Protein AF-A0A7K8L1I9-F1 (afdb_monomer_lite)

InterPro domains:
  IPR026164 Integrator complex subunit 10 [PF21045] (1-296)
  IPR026164 Integrator complex subunit 10 [PTHR16055] (2-295)

Sequence (297 aa):
RSFGDILHRMKDLCRYISNFDSDAHAKYKNQVVYSTMLVFFKNAFQYVSNIQPSLFQGPNAPNQAPLVLLEDVTNIYGDTDIDRNKHIHKKRKLAEGREKTMSSDDEDPSGKARSRHITVNKADLANSIEVLESFKLARESWELLYSLESLDKEFTRICLSWKTDTWLWLRIFLTDMIIYQGQYKKAISSLHHLAALQGSHSPQQITGQGSLENQRALIQLATCHFALGEYRQTCEKVLDLMCYILLPIQEGGKIQEEQPKVKSKFRKGSDLKLWPCTSRAIMPYCLHLLLACFKVS

Radius of gyration: 22.54 Å; chains: 1; bounding box: 69×56×59 Å

Structure (mmCIF, N/CA/C/O backbone):
data_AF-A0A7K8L1I9-F1
#
_entry.id   AF-A0A7K8L1I9-F1
#
loop_
_atom_site.group_PDB
_atom_site.id
_atom_site.type_symbol
_atom_site.label_atom_id
_atom_site.label_alt_id
_atom_site.label_comp_id
_atom_site.label_asym_id
_atom_site.label_entity_id
_atom_site.label_seq_id
_atom_site.pdbx_PDB_ins_code
_atom_site.Cartn_x
_atom_site.Cartn_y
_atom_site.Cartn_z
_atom_site.occupancy
_atom_site.B_iso_or_equiv
_atom_site.auth_seq_id
_atom_site.auth_comp_id
_atom_site.auth_asym_id
_atom_site.auth_atom_id
_atom_site.pdbx_PDB_model_num
ATOM 1 N N . ARG A 1 1 ? 5.820 15.074 -18.391 1.00 60.53 1 ARG A N 1
ATOM 2 C CA . ARG A 1 1 ? 5.286 13.712 -18.653 1.00 60.53 1 ARG A CA 1
ATOM 3 C C . ARG A 1 1 ? 4.716 13.207 -17.341 1.00 60.53 1 ARG A C 1
ATOM 5 O O . ARG A 1 1 ? 5.397 13.392 -16.338 1.00 60.53 1 ARG A O 1
ATOM 12 N N . SER A 1 2 ? 3.501 12.660 -17.328 1.00 90.62 2 SER A N 1
ATOM 13 C CA . SER A 1 2 ? 2.910 12.122 -16.098 1.00 90.62 2 SER A CA 1
ATOM 14 C C . SER A 1 2 ? 3.642 10.844 -15.669 1.00 90.62 2 SER A C 1
ATOM 16 O O . SER A 1 2 ? 4.173 10.119 -16.515 1.00 90.62 2 SER A O 1
ATOM 18 N N . PHE A 1 3 ? 3.664 10.541 -14.368 1.00 92.44 3 PHE A N 1
ATOM 19 C CA . PHE A 1 3 ? 4.144 9.247 -13.871 1.00 92.44 3 PHE A CA 1
ATOM 20 C C . PHE A 1 3 ? 3.329 8.075 -14.438 1.00 92.44 3 PHE A C 1
ATOM 22 O O . PHE A 1 3 ? 3.899 7.014 -14.693 1.00 92.44 3 PHE A O 1
ATOM 29 N N . GLY A 1 4 ? 2.040 8.289 -14.729 1.00 93.50 4 GLY A N 1
ATOM 30 C CA . GLY A 1 4 ? 1.203 7.316 -15.434 1.00 93.50 4 GLY A CA 1
ATOM 31 C C . GLY A 1 4 ? 1.711 7.011 -16.846 1.00 93.50 4 GLY A C 1
ATOM 32 O O . GLY A 1 4 ? 1.808 5.844 -17.221 1.00 93.50 4 GLY A O 1
ATOM 33 N N . ASP A 1 5 ? 2.138 8.031 -17.598 1.00 95.50 5 ASP A N 1
ATOM 34 C CA . ASP A 1 5 ? 2.701 7.847 -18.945 1.00 95.50 5 ASP A CA 1
ATOM 35 C C . ASP A 1 5 ? 4.021 7.071 -18.904 1.00 95.50 5 ASP A C 1
ATOM 37 O O . ASP A 1 5 ? 4.296 6.247 -19.777 1.00 95.50 5 ASP A O 1
ATOM 41 N N . ILE A 1 6 ? 4.861 7.357 -17.900 1.00 95.69 6 ILE A N 1
ATOM 42 C CA . ILE A 1 6 ? 6.135 6.657 -17.697 1.00 95.69 6 ILE A CA 1
ATOM 43 C C . ILE A 1 6 ? 5.852 5.180 -17.433 1.00 95.69 6 ILE A C 1
ATOM 45 O O . ILE A 1 6 ? 6.399 4.329 -18.131 1.00 95.69 6 ILE A O 1
ATOM 49 N N . LEU A 1 7 ? 4.961 4.880 -16.485 1.00 96.31 7 LEU A N 1
ATOM 50 C CA . LEU A 1 7 ? 4.603 3.507 -16.145 1.00 96.31 7 LEU A CA 1
ATOM 51 C C . LEU A 1 7 ? 3.993 2.761 -17.336 1.00 96.31 7 LEU A C 1
ATOM 53 O O . LEU A 1 7 ? 4.367 1.620 -17.592 1.00 96.31 7 LEU A O 1
ATOM 57 N N . HIS A 1 8 ? 3.102 3.401 -18.097 1.00 95.94 8 HIS A N 1
ATOM 58 C CA . HIS A 1 8 ? 2.505 2.797 -19.287 1.00 95.94 8 HIS A CA 1
ATOM 59 C C . HIS A 1 8 ? 3.569 2.408 -20.322 1.00 95.94 8 HIS A C 1
ATOM 61 O O . HIS A 1 8 ? 3.612 1.261 -20.762 1.00 95.94 8 HIS A O 1
ATOM 67 N N . ARG A 1 9 ? 4.513 3.313 -20.612 1.00 95.56 9 ARG A N 1
ATOM 68 C CA . ARG A 1 9 ? 5.640 3.020 -21.510 1.00 95.56 9 ARG A CA 1
ATOM 69 C C . ARG A 1 9 ? 6.532 1.897 -20.990 1.00 95.56 9 ARG A C 1
ATOM 71 O O . ARG A 1 9 ? 7.022 1.108 -21.789 1.00 95.56 9 ARG A O 1
ATOM 78 N N . MET A 1 10 ? 6.772 1.826 -19.678 1.00 96.44 10 MET A N 1
ATOM 79 C CA . MET A 1 10 ? 7.580 0.746 -19.098 1.00 96.44 10 MET A CA 1
ATOM 80 C C . MET A 1 10 ? 6.862 -0.601 -19.170 1.00 96.44 10 MET A C 1
ATOM 82 O O . MET A 1 10 ? 7.511 -1.604 -19.451 1.00 96.44 10 MET A O 1
ATOM 86 N N . LYS A 1 11 ? 5.533 -0.630 -18.999 1.00 94.94 11 LYS A N 1
ATOM 87 C CA . LYS A 1 11 ? 4.720 -1.835 -19.226 1.00 94.94 11 LYS A CA 1
ATOM 88 C C . LYS A 1 11 ? 4.838 -2.315 -20.670 1.00 94.94 11 LYS A C 1
ATOM 90 O O . LYS A 1 11 ? 5.033 -3.506 -20.892 1.00 94.94 11 LYS A O 1
ATOM 95 N N . ASP A 1 12 ? 4.763 -1.402 -21.636 1.00 94.00 12 ASP A N 1
ATOM 96 C CA . ASP A 1 12 ? 4.924 -1.751 -23.049 1.00 94.00 12 ASP A CA 1
ATOM 97 C C . ASP A 1 12 ? 6.337 -2.246 -23.359 1.00 94.00 12 ASP A C 1
ATOM 99 O O . ASP A 1 12 ? 6.485 -3.298 -23.971 1.00 94.00 12 ASP A O 1
ATOM 103 N N . LEU A 1 13 ? 7.376 -1.554 -22.882 1.00 93.12 13 LEU A N 1
ATOM 104 C CA . LEU A 1 13 ? 8.765 -1.977 -23.076 1.00 93.12 13 LEU A CA 1
ATOM 105 C C . LEU A 1 13 ? 9.041 -3.353 -22.447 1.00 93.12 13 LEU A C 1
ATOM 107 O O . LEU A 1 13 ? 9.709 -4.183 -23.058 1.00 93.12 13 LEU A O 1
ATOM 111 N N . CYS A 1 14 ? 8.489 -3.612 -21.259 1.00 92.69 14 CYS A N 1
ATOM 112 C CA . CYS A 1 14 ? 8.615 -4.889 -20.560 1.00 92.69 14 CYS A CA 1
ATOM 113 C C . CYS A 1 14 ? 8.057 -6.063 -21.384 1.00 92.69 14 CYS A C 1
ATOM 115 O O . CYS A 1 14 ? 8.689 -7.113 -21.452 1.00 92.69 14 CYS A O 1
ATOM 117 N N . ARG A 1 15 ? 6.928 -5.880 -22.089 1.00 90.94 15 ARG A N 1
ATOM 118 C CA . ARG A 1 15 ? 6.314 -6.937 -22.924 1.00 90.94 15 ARG A CA 1
ATOM 119 C C . ARG A 1 15 ? 7.224 -7.445 -24.039 1.00 90.94 15 ARG A C 1
ATOM 121 O O . ARG A 1 15 ? 7.107 -8.600 -24.428 1.00 90.94 15 ARG A O 1
ATOM 128 N N . TYR A 1 16 ? 8.099 -6.589 -24.558 1.00 88.25 16 TYR A N 1
ATOM 129 C CA . TYR A 1 16 ? 8.999 -6.929 -25.660 1.00 88.25 16 TYR A CA 1
ATOM 130 C C . TYR A 1 16 ? 10.426 -7.208 -25.192 1.00 88.25 16 TYR A C 1
ATOM 132 O O . TYR A 1 16 ? 11.292 -7.472 -26.020 1.00 88.25 16 TYR A O 1
ATOM 140 N N . ILE A 1 17 ? 10.689 -7.150 -23.881 1.00 86.94 17 ILE A N 1
ATOM 141 C CA . ILE A 1 17 ? 12.055 -7.137 -23.361 1.00 86.94 17 ILE A CA 1
ATOM 142 C C . ILE A 1 17 ? 12.818 -8.417 -23.702 1.00 86.94 17 ILE A C 1
ATOM 144 O O . ILE A 1 17 ? 13.990 -8.354 -24.049 1.00 86.94 17 ILE A O 1
ATOM 148 N N . SER A 1 18 ? 12.128 -9.558 -23.694 1.00 80.44 18 SER A N 1
ATOM 149 C CA . SER A 1 18 ? 12.684 -10.876 -24.012 1.00 80.44 18 SER A CA 1
ATOM 150 C C . SER A 1 18 ? 13.043 -11.065 -25.490 1.00 80.44 18 SER A C 1
ATOM 152 O O . SER A 1 18 ? 13.701 -12.044 -25.819 1.00 80.44 18 SER A O 1
ATOM 154 N N . ASN A 1 19 ? 12.633 -10.149 -26.374 1.00 85.69 19 ASN A N 1
ATOM 155 C CA . ASN A 1 19 ? 12.867 -10.247 -27.818 1.00 85.69 19 ASN A CA 1
ATOM 156 C C . ASN A 1 19 ? 14.148 -9.528 -28.270 1.00 85.69 19 ASN A C 1
ATOM 158 O O . ASN A 1 19 ? 14.451 -9.525 -29.460 1.00 85.69 19 ASN A O 1
ATOM 162 N N . PHE A 1 20 ? 14.864 -8.868 -27.356 1.00 82.94 20 PHE A N 1
ATOM 163 C CA . PHE A 1 20 ? 16.085 -8.134 -27.675 1.00 82.94 20 PHE A CA 1
ATOM 164 C C . PHE A 1 20 ? 17.336 -9.003 -27.518 1.00 82.94 20 PHE A C 1
ATOM 166 O O . PHE A 1 20 ? 17.414 -9.840 -26.619 1.00 82.94 20 PHE A O 1
ATOM 173 N N . ASP A 1 21 ? 18.351 -8.721 -28.336 1.00 83.31 21 ASP A N 1
ATOM 174 C CA . ASP A 1 21 ? 19.694 -9.284 -28.180 1.00 83.31 21 ASP A CA 1
ATOM 175 C C . ASP A 1 21 ? 20.307 -8.915 -26.816 1.00 83.31 21 ASP A C 1
ATOM 177 O O . ASP A 1 21 ? 19.935 -7.910 -26.207 1.00 83.31 21 ASP A O 1
ATOM 181 N N . SER A 1 22 ? 21.284 -9.697 -26.344 1.00 80.25 22 SER A N 1
ATOM 182 C CA . SER A 1 22 ? 21.827 -9.642 -24.970 1.00 80.25 22 SER A CA 1
ATOM 183 C C . SER A 1 22 ? 22.172 -8.229 -24.454 1.00 80.25 22 SER A C 1
ATOM 185 O O . SER A 1 22 ? 21.789 -7.866 -23.337 1.00 80.25 22 SER A O 1
ATOM 187 N N . ASP A 1 23 ? 22.844 -7.398 -25.258 1.00 79.94 23 ASP A N 1
ATOM 188 C CA . ASP A 1 23 ? 23.258 -6.046 -24.843 1.00 79.94 23 ASP A CA 1
ATOM 189 C C . ASP A 1 23 ? 22.076 -5.069 -24.749 1.00 79.94 23 ASP A C 1
ATOM 191 O O . ASP A 1 23 ? 21.948 -4.296 -23.791 1.00 79.94 23 ASP A O 1
ATOM 195 N N . ALA A 1 24 ? 21.167 -5.126 -25.725 1.00 82.69 24 ALA A N 1
ATOM 196 C CA . ALA A 1 24 ? 19.945 -4.331 -25.724 1.00 82.69 24 ALA A CA 1
ATOM 197 C C . ALA A 1 24 ? 19.008 -4.774 -24.590 1.00 82.69 24 ALA A C 1
ATOM 199 O O . ALA A 1 24 ? 18.460 -3.931 -23.875 1.00 82.69 24 ALA A O 1
ATOM 200 N N . HIS A 1 25 ? 18.902 -6.083 -24.358 1.00 84.88 25 HIS A N 1
ATOM 201 C CA . HIS A 1 25 ? 18.141 -6.676 -23.266 1.00 84.88 25 HIS A CA 1
ATOM 202 C C . HIS A 1 25 ? 18.604 -6.134 -21.906 1.00 84.88 25 HIS A C 1
ATOM 204 O O . HIS A 1 25 ? 17.785 -5.663 -21.115 1.00 84.88 25 HIS A O 1
ATOM 210 N N . ALA A 1 26 ? 19.915 -6.121 -21.634 1.00 85.88 26 ALA A N 1
ATOM 211 C CA . ALA A 1 26 ? 20.453 -5.595 -20.378 1.00 85.88 26 ALA A CA 1
ATOM 212 C C . ALA A 1 26 ? 20.132 -4.103 -20.176 1.00 85.88 26 ALA A C 1
ATOM 214 O O . ALA A 1 26 ? 19.690 -3.698 -19.095 1.00 85.88 26 ALA A O 1
ATOM 215 N N . LYS A 1 27 ? 20.297 -3.287 -21.225 1.00 88.94 27 LYS A N 1
ATOM 216 C CA . LYS A 1 27 ? 20.007 -1.847 -21.184 1.00 88.94 27 LYS A CA 1
ATOM 217 C C . LYS A 1 27 ? 18.524 -1.566 -20.933 1.00 88.94 27 LYS A C 1
ATOM 219 O O . LYS A 1 27 ? 18.197 -0.771 -20.049 1.00 88.94 27 LYS A O 1
ATOM 224 N N . TYR A 1 28 ? 17.631 -2.218 -21.678 1.00 90.31 28 TYR A N 1
ATOM 225 C CA . TYR A 1 28 ? 16.190 -2.023 -21.521 1.00 90.31 28 TYR A CA 1
ATOM 226 C C . TYR A 1 28 ? 15.683 -2.566 -20.188 1.00 90.31 28 TYR A C 1
ATOM 228 O O . TYR A 1 28 ? 14.846 -1.918 -19.564 1.00 90.31 28 TYR A O 1
ATOM 236 N N . LYS A 1 29 ? 16.240 -3.678 -19.690 1.00 92.56 29 LYS A N 1
ATOM 237 C CA . LYS A 1 29 ? 15.941 -4.195 -18.347 1.00 92.56 29 LYS A CA 1
ATOM 238 C C . LYS A 1 29 ? 16.227 -3.142 -17.285 1.00 92.56 29 LYS A C 1
ATOM 240 O O . LYS A 1 29 ? 15.339 -2.799 -16.510 1.00 92.56 29 LYS A O 1
ATOM 245 N N . ASN A 1 30 ? 17.429 -2.573 -17.295 1.00 93.06 30 ASN A N 1
ATOM 246 C CA . ASN A 1 30 ? 17.803 -1.535 -16.336 1.00 93.06 30 ASN A CA 1
ATOM 247 C C . ASN A 1 30 ? 16.904 -0.297 -16.468 1.00 93.06 30 ASN A C 1
ATOM 249 O O . ASN A 1 30 ? 16.473 0.268 -15.465 1.00 93.06 30 ASN A O 1
ATOM 253 N N . GLN A 1 31 ? 16.553 0.093 -17.696 1.00 94.69 31 GLN A N 1
ATOM 254 C CA . GLN A 1 31 ? 15.629 1.200 -17.935 1.00 94.69 31 GLN A CA 1
ATOM 255 C C . GLN A 1 31 ? 14.231 0.940 -17.349 1.00 94.69 31 GLN A C 1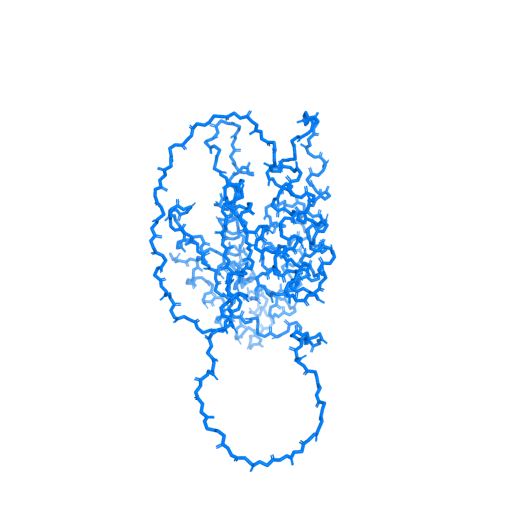
ATOM 257 O O . GLN A 1 31 ? 13.677 1.840 -16.708 1.00 94.69 31 GLN A O 1
ATOM 262 N N . VAL A 1 32 ? 13.677 -0.264 -17.546 1.00 96.44 32 VAL A N 1
ATOM 263 C CA . VAL A 1 32 ? 12.384 -0.674 -16.975 1.00 96.44 32 VAL A CA 1
ATOM 264 C C . VAL A 1 32 ? 12.452 -0.647 -15.453 1.00 96.44 32 VAL A C 1
ATOM 266 O O . VAL A 1 32 ? 11.591 -0.021 -14.835 1.00 96.44 32 VAL A O 1
ATOM 269 N N . VAL A 1 33 ? 13.487 -1.245 -14.854 1.00 97.19 33 VAL A N 1
ATOM 270 C CA . VAL A 1 33 ? 13.669 -1.278 -13.395 1.00 97.19 33 VAL A CA 1
ATOM 271 C C . VAL A 1 33 ? 13.742 0.140 -12.830 1.00 97.19 33 VAL A C 1
ATOM 273 O O . VAL A 1 33 ? 12.870 0.525 -12.057 1.00 97.19 33 VAL A O 1
ATOM 276 N N . TYR A 1 34 ? 14.701 0.967 -13.256 1.00 96.81 34 TYR A N 1
ATOM 277 C CA . TYR A 1 34 ? 14.913 2.284 -12.643 1.00 96.81 34 TYR A CA 1
ATOM 278 C C . TYR A 1 34 ? 13.734 3.240 -12.836 1.00 96.81 34 TYR A C 1
ATOM 280 O O . TYR A 1 34 ? 13.350 3.947 -11.902 1.00 96.81 34 TYR A O 1
ATOM 288 N N . SER A 1 35 ? 13.120 3.245 -14.022 1.00 97.44 35 SER A N 1
ATOM 289 C CA . SER A 1 35 ? 11.966 4.112 -14.284 1.00 97.44 35 SER A CA 1
ATOM 290 C C . SER A 1 35 ? 10.754 3.684 -13.458 1.00 97.44 35 SER A C 1
ATOM 292 O O . SER A 1 35 ? 10.068 4.529 -12.886 1.00 97.44 35 SER A O 1
ATOM 294 N N . THR A 1 36 ? 10.505 2.375 -13.357 1.00 98.12 36 THR A N 1
ATOM 295 C CA . THR A 1 36 ? 9.372 1.835 -12.593 1.00 98.12 36 THR A CA 1
ATOM 296 C C . THR A 1 36 ? 9.585 2.000 -11.092 1.00 98.12 36 THR A C 1
ATOM 298 O O . THR A 1 36 ? 8.655 2.384 -10.391 1.00 98.12 36 THR A O 1
ATOM 301 N N . MET A 1 37 ? 10.809 1.808 -10.593 1.00 97.81 37 MET A N 1
ATOM 302 C CA . MET A 1 37 ? 11.170 2.080 -9.197 1.00 97.81 37 MET A CA 1
ATOM 303 C C . MET A 1 37 ? 10.944 3.537 -8.811 1.00 97.81 37 MET A C 1
ATOM 305 O O . MET A 1 37 ? 10.444 3.820 -7.724 1.00 97.81 37 MET A O 1
ATOM 309 N N . LEU A 1 38 ? 11.297 4.470 -9.696 1.00 97.62 38 LEU A N 1
ATOM 310 C CA . LEU A 1 38 ? 11.094 5.891 -9.453 1.00 97.62 38 LEU A CA 1
ATOM 311 C C . LEU A 1 38 ? 9.601 6.223 -9.341 1.00 97.62 38 LEU A C 1
ATOM 313 O O . LEU A 1 38 ? 9.200 6.928 -8.414 1.00 97.62 38 LEU A O 1
ATOM 317 N N . VAL A 1 39 ? 8.773 5.674 -10.239 1.00 98.38 39 VAL A N 1
ATOM 318 C CA . VAL A 1 39 ? 7.309 5.793 -10.143 1.00 98.38 39 VAL A CA 1
ATOM 319 C C . VAL A 1 39 ? 6.813 5.164 -8.838 1.00 98.38 39 VAL A C 1
ATOM 321 O O . VAL A 1 39 ? 6.052 5.806 -8.115 1.00 98.38 39 VAL A O 1
ATOM 324 N N . PHE A 1 40 ? 7.269 3.953 -8.513 1.00 98.56 40 PHE A N 1
ATOM 325 C CA . PHE A 1 40 ? 6.890 3.222 -7.309 1.00 98.56 40 PHE A CA 1
ATOM 326 C C . PHE A 1 40 ? 7.154 4.037 -6.042 1.00 98.56 40 PHE A C 1
ATOM 328 O O . PHE A 1 40 ? 6.210 4.384 -5.333 1.00 98.56 40 PHE A O 1
ATOM 335 N N . PHE A 1 41 ? 8.413 4.393 -5.777 1.00 98.38 41 PHE A N 1
ATOM 336 C CA . PHE A 1 41 ? 8.784 5.066 -4.536 1.00 98.38 41 PHE A CA 1
ATOM 337 C C . PHE A 1 41 ? 8.155 6.452 -4.423 1.00 98.38 41 PHE A C 1
ATOM 339 O O . PHE A 1 41 ? 7.669 6.800 -3.349 1.00 98.38 41 PHE A O 1
ATOM 346 N N . LYS A 1 42 ? 8.089 7.226 -5.516 1.00 97.94 42 LYS A N 1
ATOM 347 C CA . LYS A 1 42 ? 7.459 8.555 -5.493 1.00 97.94 42 LYS A CA 1
ATOM 348 C C . LYS A 1 42 ? 5.986 8.479 -5.098 1.00 97.94 42 LYS A C 1
ATOM 350 O O . LYS A 1 42 ? 5.535 9.287 -4.287 1.00 97.94 42 LYS A O 1
ATOM 355 N N . ASN A 1 43 ? 5.247 7.539 -5.682 1.00 98.38 43 ASN A N 1
ATOM 356 C CA . ASN A 1 43 ? 3.811 7.412 -5.458 1.00 98.38 43 ASN A CA 1
ATOM 357 C C . ASN A 1 43 ? 3.491 6.713 -4.128 1.00 98.38 43 ASN A C 1
ATOM 359 O O . ASN A 1 43 ? 2.562 7.128 -3.441 1.00 98.38 43 ASN A O 1
ATOM 363 N N . ALA A 1 44 ? 4.287 5.722 -3.714 1.00 98.38 44 ALA A N 1
ATOM 364 C CA . ALA A 1 44 ? 4.163 5.101 -2.395 1.00 98.38 44 ALA A CA 1
ATOM 365 C C . ALA A 1 44 ? 4.421 6.129 -1.284 1.00 98.38 44 ALA A C 1
ATOM 367 O O . ALA A 1 44 ? 3.619 6.255 -0.361 1.00 98.38 44 ALA A O 1
ATOM 368 N N . PHE A 1 45 ? 5.487 6.925 -1.416 1.00 97.62 45 PHE A N 1
ATOM 369 C CA . PHE A 1 45 ? 5.782 8.020 -0.495 1.00 97.62 45 PHE A CA 1
ATOM 370 C C . PHE A 1 45 ? 4.637 9.035 -0.448 1.00 97.62 45 PHE A C 1
ATOM 372 O O . PHE A 1 45 ? 4.178 9.385 0.633 1.00 97.62 45 PHE A O 1
ATOM 379 N N . GLN A 1 46 ? 4.136 9.468 -1.610 1.00 96.69 46 GLN A N 1
ATOM 380 C CA . GLN A 1 46 ? 3.040 10.436 -1.693 1.00 96.69 46 GLN A CA 1
ATOM 381 C C . GLN A 1 46 ? 1.734 9.906 -1.091 1.00 96.69 46 GLN A C 1
ATOM 383 O O . GLN A 1 46 ? 1.013 10.657 -0.441 1.00 96.69 46 GLN A O 1
ATOM 388 N N . TYR A 1 47 ? 1.422 8.622 -1.265 1.00 97.81 47 TYR A N 1
ATOM 389 C CA . TYR A 1 47 ? 0.283 8.006 -0.590 1.00 97.81 47 TYR A CA 1
ATOM 390 C C . TYR A 1 47 ? 0.453 8.078 0.935 1.00 97.81 47 TYR A C 1
ATOM 392 O O . TYR A 1 47 ? -0.398 8.641 1.625 1.00 97.81 47 TYR A O 1
ATOM 400 N N . VAL A 1 48 ? 1.585 7.588 1.456 1.00 96.19 48 VAL A N 1
ATOM 401 C CA . VAL A 1 48 ? 1.824 7.515 2.906 1.00 96.19 48 VAL A CA 1
ATOM 402 C C . VAL A 1 48 ? 1.931 8.897 3.542 1.00 96.19 48 VAL A C 1
ATOM 404 O O . VAL A 1 48 ? 1.415 9.092 4.636 1.00 96.19 48 VAL A O 1
ATOM 407 N N . SER A 1 49 ? 2.502 9.887 2.852 1.00 94.44 49 SER A N 1
ATOM 408 C CA . SER A 1 49 ? 2.585 11.261 3.362 1.00 94.44 49 SER A CA 1
ATOM 409 C C . SER A 1 49 ? 1.231 11.930 3.555 1.00 94.44 49 SER A C 1
ATOM 411 O O . SER A 1 49 ? 1.129 12.858 4.349 1.00 94.44 49 SER A O 1
ATOM 413 N N . ASN A 1 50 ? 0.199 11.474 2.841 1.00 93.62 50 ASN A N 1
ATOM 414 C CA . ASN A 1 50 ? -1.163 11.977 3.002 1.00 93.62 50 ASN A CA 1
ATOM 415 C C . ASN A 1 50 ? -1.967 11.170 4.025 1.00 93.62 50 ASN A C 1
ATOM 417 O O . ASN A 1 50 ? -2.753 11.749 4.767 1.00 93.62 50 ASN A O 1
ATOM 421 N N . ILE A 1 51 ? -1.778 9.847 4.089 1.00 92.62 51 ILE A N 1
ATOM 422 C CA . ILE A 1 51 ? -2.515 9.008 5.046 1.00 92.62 51 ILE A CA 1
ATOM 423 C C . ILE A 1 51 ? -1.869 8.964 6.436 1.00 92.62 51 ILE A C 1
ATOM 425 O O . ILE A 1 51 ? -2.534 8.611 7.403 1.00 92.62 51 ILE A O 1
ATOM 429 N N . GLN A 1 52 ? -0.590 9.312 6.565 1.00 90.00 52 GLN A N 1
ATOM 430 C CA . GLN A 1 52 ? 0.103 9.404 7.847 1.00 90.00 52 GLN A CA 1
ATOM 431 C C . GLN A 1 52 ? 1.101 10.577 7.846 1.00 90.00 52 GLN A C 1
ATOM 433 O O . GLN A 1 52 ? 2.317 10.367 7.805 1.00 90.00 52 GLN A O 1
ATOM 438 N N . PRO A 1 53 ? 0.600 11.829 7.890 1.00 88.62 53 PRO A N 1
ATOM 439 C CA . PRO A 1 53 ? 1.440 13.022 7.769 1.00 88.62 53 PRO A CA 1
ATOM 440 C C . PRO A 1 53 ? 2.464 13.181 8.901 1.00 88.62 53 PRO A C 1
ATOM 442 O O . PRO A 1 53 ? 3.549 13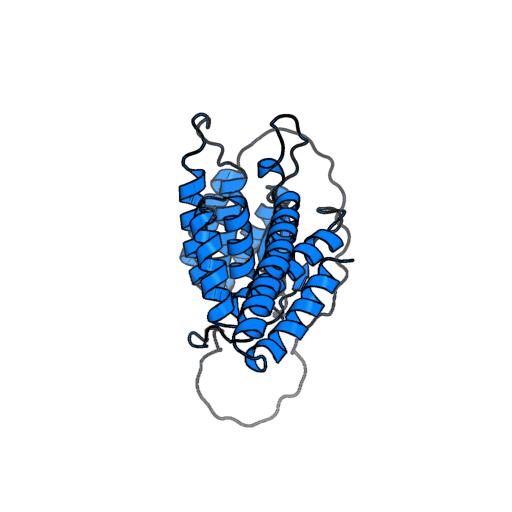.716 8.666 1.00 88.62 53 PRO A O 1
ATOM 445 N N . SER A 1 54 ? 2.164 12.665 10.101 1.00 85.75 54 SER A N 1
ATOM 446 C CA . SER A 1 54 ? 3.028 12.745 11.292 1.00 85.75 54 SER A CA 1
ATOM 447 C C . SER A 1 54 ? 4.430 12.158 11.088 1.00 85.75 54 SER A C 1
ATOM 449 O O . SER A 1 54 ? 5.366 12.571 11.761 1.00 85.75 54 SER A O 1
ATOM 451 N N . LEU A 1 55 ? 4.612 11.243 10.128 1.00 86.81 55 LEU A N 1
ATOM 452 C CA . LEU A 1 55 ? 5.926 10.673 9.802 1.00 86.81 55 LEU A CA 1
ATOM 453 C C . LEU A 1 55 ? 6.861 11.636 9.064 1.00 86.81 55 LEU A C 1
ATOM 455 O O . LEU A 1 55 ? 8.065 11.396 9.009 1.00 86.81 55 LEU A O 1
ATOM 459 N N . PHE A 1 56 ? 6.313 12.683 8.451 1.00 88.31 56 PHE A N 1
ATOM 460 C CA . PHE A 1 56 ? 7.049 13.585 7.560 1.00 88.31 56 PHE A CA 1
ATOM 461 C C . PHE A 1 56 ? 7.010 15.037 8.030 1.00 88.31 56 PHE A C 1
ATOM 463 O O . PHE A 1 56 ? 7.720 15.883 7.489 1.00 88.31 56 PHE A O 1
ATOM 470 N N . GLN A 1 57 ? 6.158 15.333 9.007 1.00 82.94 57 GLN A N 1
ATOM 471 C CA . GLN A 1 57 ? 5.957 16.666 9.540 1.00 82.94 57 GLN A CA 1
ATOM 472 C C . GLN A 1 57 ? 6.700 16.837 10.865 1.00 82.94 57 GLN A C 1
ATOM 474 O O . GLN A 1 57 ? 6.807 15.915 11.669 1.00 82.94 57 GLN A O 1
ATOM 479 N N . GLY A 1 58 ? 7.230 18.040 11.087 1.00 70.88 58 GLY A N 1
ATOM 480 C CA . GLY A 1 58 ? 7.848 18.399 12.360 1.00 70.88 58 GLY A CA 1
ATOM 481 C C . GLY A 1 58 ? 6.809 18.605 13.474 1.00 70.88 58 GLY A C 1
ATOM 482 O O . GLY A 1 58 ? 5.622 18.765 13.188 1.00 70.88 58 GLY A O 1
ATOM 483 N N . PRO A 1 59 ? 7.250 18.696 14.740 1.00 64.44 59 PRO A N 1
ATOM 484 C CA . PRO A 1 59 ? 6.378 18.767 15.921 1.00 64.44 59 PRO A CA 1
ATOM 485 C C . PRO A 1 59 ? 5.402 19.961 15.956 1.00 64.44 59 PRO A C 1
ATOM 487 O O . PRO A 1 59 ? 4.466 19.950 16.745 1.00 64.44 59 PRO A O 1
ATOM 490 N N . ASN A 1 60 ? 5.590 20.970 15.098 1.00 61.84 60 ASN A N 1
ATOM 491 C CA . ASN A 1 60 ? 4.759 22.180 15.037 1.00 61.84 60 ASN A CA 1
ATOM 492 C C . ASN A 1 60 ? 3.678 22.147 13.938 1.00 61.84 60 ASN A C 1
ATOM 494 O O . ASN A 1 60 ? 3.017 23.159 13.703 1.00 61.84 60 ASN A O 1
ATOM 498 N N . ALA A 1 61 ? 3.522 21.037 13.214 1.00 66.38 61 ALA A N 1
ATOM 499 C CA . ALA A 1 61 ? 2.516 20.930 12.163 1.00 66.38 61 ALA A CA 1
ATOM 500 C C . ALA A 1 61 ? 1.107 20.682 12.739 1.00 66.38 61 ALA A C 1
ATOM 502 O O . ALA A 1 61 ? 0.972 20.051 13.790 1.00 66.38 61 ALA A O 1
ATOM 503 N N . PRO A 1 62 ? 0.039 21.158 12.067 1.00 64.50 62 PRO A N 1
ATOM 504 C CA . PRO A 1 62 ? -1.328 20.869 12.482 1.00 64.50 62 PRO A CA 1
ATOM 505 C C . PRO A 1 62 ? -1.559 19.355 12.496 1.00 64.50 62 PRO A C 1
ATOM 507 O O . PRO A 1 62 ? -1.350 18.679 11.490 1.00 64.50 62 PRO A O 1
ATOM 510 N N . ASN A 1 63 ? -1.994 18.837 13.644 1.00 62.94 63 ASN A N 1
ATOM 511 C CA . ASN A 1 63 ? -2.151 17.406 13.880 1.00 62.94 63 ASN A CA 1
ATOM 512 C C . ASN A 1 63 ? -3.348 16.856 13.080 1.00 62.94 63 ASN A C 1
ATOM 514 O O . ASN A 1 63 ? -4.483 16.850 13.556 1.00 62.94 63 ASN A O 1
ATOM 518 N N . GLN A 1 64 ? -3.112 16.451 11.831 1.00 74.31 64 GLN A N 1
ATOM 519 C CA . GLN A 1 64 ? -4.098 15.731 11.029 1.00 74.31 64 GLN A CA 1
ATOM 520 C C . GLN A 1 64 ? -4.131 14.267 11.466 1.00 74.31 64 GLN A C 1
ATOM 522 O O . GLN A 1 64 ? -3.095 13.605 11.528 1.00 74.31 64 GLN A O 1
ATOM 527 N N . ALA A 1 65 ? -5.329 13.758 11.760 1.00 81.25 65 ALA A N 1
ATOM 528 C CA . ALA A 1 65 ? -5.491 12.364 12.149 1.00 81.25 65 ALA A CA 1
ATOM 529 C C . ALA A 1 65 ? -5.081 11.436 10.989 1.00 81.25 65 ALA A C 1
ATOM 531 O O . ALA A 1 65 ? -5.504 11.670 9.852 1.00 81.25 65 ALA A O 1
ATOM 532 N N . PRO A 1 66 ? -4.294 10.375 11.245 1.00 88.00 66 PRO A N 1
ATOM 533 C CA . PRO A 1 66 ? -3.898 9.448 10.195 1.00 88.00 66 PRO A CA 1
ATOM 534 C C . PRO A 1 66 ? -5.119 8.703 9.642 1.00 88.00 66 PRO A C 1
ATOM 536 O O . PRO A 1 66 ? -6.063 8.410 10.370 1.00 88.00 66 PRO A O 1
ATOM 539 N N . LEU A 1 67 ? -5.101 8.370 8.355 1.00 91.75 67 LEU A N 1
ATOM 540 C CA . LEU A 1 67 ? -6.151 7.625 7.664 1.00 91.75 67 LEU A CA 1
ATOM 541 C C . LEU A 1 67 ? -5.788 6.145 7.579 1.00 91.75 67 LEU A C 1
ATOM 543 O O . LEU A 1 67 ? -4.756 5.803 7.010 1.00 91.75 67 LEU A O 1
ATOM 547 N N . VAL A 1 68 ? -6.644 5.258 8.074 1.00 92.94 68 VAL A N 1
ATOM 548 C CA . VAL A 1 68 ? -6.445 3.807 8.094 1.00 92.94 68 VAL A CA 1
ATOM 549 C C . VAL A 1 68 ? -7.268 3.099 7.019 1.00 92.94 68 VAL A C 1
ATOM 551 O O . VAL A 1 68 ? -8.445 3.402 6.833 1.00 92.94 68 VAL A O 1
ATOM 554 N N . LEU A 1 69 ? -6.648 2.155 6.302 1.00 94.81 69 LEU A N 1
ATOM 555 C CA . LEU A 1 69 ? -7.310 1.343 5.279 1.00 94.81 69 LEU A CA 1
ATOM 556 C C . LEU A 1 69 ? -7.998 0.136 5.928 1.00 94.81 69 LEU A C 1
ATOM 558 O O . LEU A 1 69 ? -7.314 -0.707 6.512 1.00 94.81 69 LEU A O 1
ATOM 562 N N . LEU A 1 70 ? -9.327 0.058 5.811 1.00 92.06 70 LEU A N 1
ATOM 563 C CA . LEU A 1 70 ? -10.179 -0.947 6.457 1.00 92.06 70 LEU A CA 1
ATOM 564 C C . LEU A 1 70 ? -11.192 -1.564 5.484 1.00 92.06 70 LEU A C 1
ATOM 566 O O . LEU A 1 70 ? -11.571 -0.948 4.488 1.00 92.06 70 LEU A O 1
ATOM 570 N N . GLU A 1 71 ? -11.675 -2.761 5.817 1.00 87.62 71 GLU A N 1
ATOM 571 C CA . GLU A 1 71 ? -12.802 -3.416 5.137 1.00 87.62 71 GLU A CA 1
ATOM 572 C C . GLU A 1 71 ? -14.127 -2.697 5.419 1.00 87.62 71 GLU A C 1
ATOM 574 O O . GLU A 1 71 ? -14.395 -2.284 6.552 1.00 87.62 71 GLU A O 1
ATOM 579 N N . ASP A 1 72 ? -14.998 -2.583 4.414 1.00 83.50 72 ASP A N 1
ATOM 580 C CA . ASP A 1 72 ? -16.348 -2.053 4.603 1.00 83.50 72 ASP A CA 1
ATOM 581 C C . ASP A 1 72 ? -17.302 -3.104 5.190 1.00 83.50 72 ASP A C 1
ATOM 583 O O . ASP A 1 72 ? -17.944 -3.879 4.480 1.00 83.50 72 ASP A O 1
ATOM 587 N N . VAL A 1 73 ? -17.448 -3.088 6.513 1.00 75.06 73 VAL A N 1
ATOM 588 C CA . VAL A 1 73 ? -18.340 -4.000 7.252 1.00 75.06 73 VAL A CA 1
ATOM 589 C C . VAL A 1 73 ? -19.809 -3.557 7.272 1.00 75.06 73 VAL A C 1
ATOM 591 O O . VAL A 1 73 ? -20.661 -4.249 7.827 1.00 75.06 73 VAL A O 1
ATOM 594 N N . THR A 1 74 ? -20.154 -2.424 6.647 1.00 67.62 74 THR A N 1
ATOM 595 C CA . THR A 1 74 ? -21.532 -1.890 6.689 1.00 67.62 74 THR A CA 1
ATOM 596 C C . THR A 1 74 ? -22.556 -2.761 5.954 1.00 67.62 74 THR A C 1
ATOM 598 O O . THR A 1 74 ? -23.737 -2.742 6.301 1.00 67.62 74 THR A O 1
ATOM 601 N N . ASN A 1 75 ? -22.118 -3.585 4.998 1.00 60.06 75 ASN A N 1
ATOM 602 C CA . ASN A 1 75 ? -23.001 -4.459 4.221 1.00 60.06 75 ASN A CA 1
ATOM 603 C C . ASN A 1 75 ? -23.391 -5.767 4.937 1.00 60.06 75 ASN A C 1
ATOM 605 O O . ASN A 1 75 ? -24.292 -6.455 4.465 1.00 60.06 75 ASN A O 1
ATOM 609 N N . ILE A 1 76 ? -22.790 -6.100 6.087 1.00 59.56 76 ILE A N 1
ATOM 610 C CA . ILE A 1 76 ? -23.069 -7.350 6.833 1.00 59.56 76 ILE A CA 1
ATOM 611 C C . ILE A 1 76 ? -24.522 -7.395 7.359 1.00 59.56 76 ILE A C 1
ATOM 613 O O . ILE A 1 76 ? -25.104 -8.464 7.574 1.00 59.56 76 ILE A O 1
ATOM 617 N N . TYR A 1 77 ? -25.149 -6.229 7.525 1.00 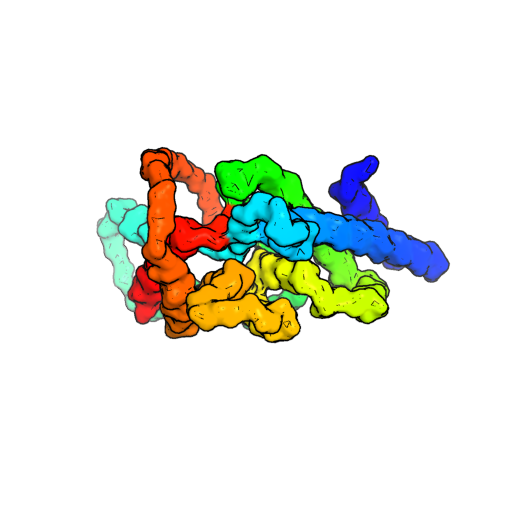52.62 77 TYR A N 1
ATOM 618 C CA . TYR A 1 77 ? -26.537 -6.093 7.980 1.00 52.62 77 TYR A CA 1
ATOM 619 C C . TYR A 1 77 ? -27.557 -5.986 6.840 1.00 52.62 77 TYR A C 1
ATOM 621 O O . TYR A 1 77 ? -28.749 -6.077 7.102 1.00 52.62 77 TYR A O 1
ATOM 629 N N . GLY A 1 78 ? -27.122 -5.816 5.587 1.00 47.72 78 GLY A N 1
ATOM 630 C CA . GLY A 1 78 ? -28.019 -5.585 4.447 1.00 47.72 78 GLY A CA 1
ATOM 631 C C . GLY A 1 78 ? -28.777 -6.819 3.944 1.00 47.72 78 GLY A C 1
ATOM 632 O O . GLY A 1 78 ? -29.603 -6.678 3.050 1.00 47.72 78 GLY A O 1
ATOM 633 N N . ASP A 1 79 ? -28.503 -8.004 4.494 1.00 40.41 79 ASP A N 1
ATOM 634 C CA . ASP A 1 79 ? -29.000 -9.290 3.980 1.00 40.41 79 ASP A CA 1
ATOM 635 C C . ASP A 1 79 ? -30.241 -9.833 4.719 1.00 40.41 79 ASP A C 1
ATOM 637 O O . ASP A 1 79 ? -30.590 -11.000 4.582 1.00 40.41 79 ASP A O 1
ATOM 641 N N . THR A 1 80 ? -30.920 -9.019 5.537 1.00 39.38 80 THR A N 1
ATOM 642 C CA . THR A 1 80 ? -32.166 -9.445 6.214 1.00 39.38 80 THR A CA 1
ATOM 643 C C . THR A 1 80 ? -33.444 -9.141 5.434 1.00 39.38 80 THR A C 1
ATOM 645 O O . THR A 1 80 ? -34.502 -9.619 5.823 1.00 39.38 80 THR A O 1
ATOM 648 N N . ASP A 1 81 ? -33.371 -8.417 4.317 1.00 36.28 81 ASP A N 1
ATOM 649 C CA . ASP A 1 81 ? -34.538 -8.082 3.500 1.00 36.28 81 ASP A CA 1
ATOM 650 C C . ASP A 1 81 ? -34.205 -8.235 2.016 1.00 36.28 81 ASP A C 1
ATOM 652 O O . ASP A 1 81 ? -33.656 -7.312 1.431 1.00 36.28 81 ASP A O 1
ATOM 656 N N . ILE A 1 82 ? -34.508 -9.399 1.429 1.00 41.53 82 ILE A N 1
ATOM 657 C CA . ILE A 1 82 ? -34.992 -9.645 0.050 1.00 41.53 82 ILE A CA 1
ATOM 658 C C . ILE A 1 82 ? -34.985 -11.173 -0.143 1.00 41.53 82 ILE A C 1
ATOM 660 O O . ILE A 1 82 ? -33.967 -11.741 -0.510 1.00 41.53 82 ILE A O 1
ATOM 664 N N . ASP A 1 83 ? -36.101 -11.847 0.160 1.00 32.72 83 ASP A N 1
ATOM 665 C CA . ASP A 1 83 ? -36.854 -12.631 -0.844 1.00 32.72 83 ASP A CA 1
ATOM 666 C C . ASP A 1 83 ? -38.160 -13.209 -0.255 1.00 32.72 83 ASP A C 1
ATOM 668 O O . ASP A 1 83 ? -38.422 -14.410 -0.250 1.00 32.72 83 ASP A O 1
ATOM 672 N N . ARG A 1 84 ? -39.045 -12.344 0.264 1.00 36.38 84 ARG A N 1
ATOM 673 C CA . ARG A 1 84 ? -40.421 -12.751 0.596 1.00 36.38 84 ARG A CA 1
ATOM 674 C C . ARG A 1 84 ? -41.351 -12.473 -0.580 1.00 36.38 84 ARG A C 1
ATOM 676 O O . ARG A 1 84 ? -42.280 -11.692 -0.441 1.00 36.38 84 ARG A O 1
ATOM 683 N N . ASN A 1 85 ? -41.072 -13.067 -1.741 1.00 35.59 85 ASN A N 1
ATOM 684 C CA . ASN A 1 85 ? -42.055 -13.236 -2.815 1.00 35.59 85 ASN A CA 1
ATOM 685 C C . ASN A 1 85 ? -41.543 -14.194 -3.904 1.00 35.59 85 ASN A C 1
ATOM 687 O O . ASN A 1 85 ? -40.896 -13.754 -4.851 1.00 35.59 85 ASN A O 1
ATOM 691 N N . LYS A 1 86 ? -41.926 -15.479 -3.816 1.00 34.50 86 LYS A N 1
ATOM 692 C CA . LYS A 1 86 ? -42.524 -16.255 -4.928 1.00 34.50 86 LYS A CA 1
ATOM 693 C C . LYS A 1 86 ? -42.913 -17.681 -4.500 1.00 34.50 86 LYS A C 1
ATOM 695 O O . LYS A 1 86 ? -42.074 -18.512 -4.193 1.00 34.50 86 LYS A O 1
ATOM 700 N N . HIS A 1 87 ? -44.226 -17.904 -4.524 1.00 33.97 87 HIS A N 1
ATOM 701 C CA . HIS A 1 87 ? -44.973 -19.147 -4.750 1.00 33.97 87 HIS A CA 1
ATOM 702 C C . HIS A 1 87 ? -44.517 -20.479 -4.122 1.00 33.97 87 HIS A C 1
ATOM 704 O O . HIS A 1 87 ? -43.622 -21.178 -4.587 1.00 33.97 87 HIS A O 1
ATOM 710 N N . ILE A 1 88 ? -45.341 -20.916 -3.168 1.00 35.69 88 ILE A N 1
ATOM 711 C CA . ILE A 1 88 ? -45.580 -22.313 -2.798 1.00 35.69 88 ILE A CA 1
ATOM 712 C C . ILE A 1 88 ? -46.090 -23.083 -4.032 1.00 35.69 88 ILE A C 1
ATOM 714 O O . ILE A 1 88 ? -47.117 -22.704 -4.586 1.00 35.69 88 ILE A O 1
ATOM 718 N N . HIS A 1 89 ? -45.390 -24.152 -4.445 1.00 36.41 89 HIS A N 1
ATOM 719 C CA . HIS A 1 89 ? -45.937 -25.513 -4.626 1.00 36.41 89 HIS A CA 1
ATOM 720 C C . HIS A 1 89 ? -44.861 -26.546 -5.068 1.00 36.41 89 HIS A C 1
ATOM 722 O O . HIS A 1 89 ? -44.407 -26.562 -6.204 1.00 36.41 89 HIS A O 1
ATOM 728 N N . LYS A 1 90 ? -44.569 -27.488 -4.152 1.00 33.81 90 LYS A N 1
ATOM 729 C CA . LYS A 1 90 ? -44.342 -28.943 -4.353 1.00 33.81 90 LYS A CA 1
ATOM 730 C C . LYS A 1 90 ? -43.162 -29.433 -5.238 1.00 33.81 90 LYS A C 1
ATOM 732 O O . LYS A 1 90 ? -43.359 -29.759 -6.400 1.00 33.81 90 LYS A O 1
ATOM 737 N N . LYS A 1 91 ? -42.032 -29.805 -4.613 1.00 34.03 91 LYS A N 1
ATOM 738 C CA . LYS A 1 91 ? -41.636 -31.220 -4.363 1.00 34.03 91 LYS A CA 1
ATOM 739 C C . LYS A 1 91 ? -40.327 -31.325 -3.556 1.00 34.03 91 LYS A C 1
ATOM 741 O O . LYS A 1 91 ? -39.355 -30.626 -3.788 1.00 34.03 91 LYS A O 1
ATOM 746 N N . ARG A 1 92 ? -40.366 -32.254 -2.603 1.00 35.12 92 ARG A N 1
ATOM 747 C CA . ARG A 1 92 ? -39.374 -32.662 -1.597 1.00 35.12 92 ARG A CA 1
ATOM 748 C C . ARG A 1 92 ? -38.200 -33.447 -2.203 1.00 35.12 92 ARG A C 1
ATOM 750 O O . ARG A 1 92 ? -38.468 -34.433 -2.886 1.00 35.12 92 ARG A O 1
ATOM 757 N N . LYS A 1 93 ? -36.958 -33.126 -1.808 1.00 36.00 93 LYS A N 1
ATOM 758 C CA . LYS A 1 93 ? -35.970 -34.091 -1.268 1.00 36.00 93 LYS A CA 1
ATOM 759 C C . LYS A 1 93 ? -34.723 -33.393 -0.672 1.00 36.00 93 LYS A C 1
ATOM 761 O O . LYS A 1 93 ? -34.031 -32.668 -1.368 1.00 36.00 93 LYS A O 1
ATOM 766 N N . LEU A 1 94 ? -34.542 -33.645 0.631 1.00 32.16 94 LEU A N 1
ATOM 767 C CA . LEU A 1 94 ? -33.335 -33.687 1.493 1.00 32.16 94 LEU A CA 1
ATOM 768 C C . LEU A 1 94 ? -32.008 -33.972 0.742 1.00 32.16 94 LEU A C 1
ATOM 770 O O . LEU A 1 94 ? -32.066 -34.677 -0.259 1.00 32.16 94 LEU A O 1
ATOM 774 N N . ALA A 1 95 ? -30.800 -33.576 1.162 1.00 28.78 95 ALA A N 1
ATOM 775 C CA . ALA A 1 95 ? -30.234 -33.120 2.440 1.00 28.78 95 ALA A CA 1
ATOM 776 C C . ALA A 1 95 ? -28.904 -32.355 2.188 1.00 28.78 95 ALA A C 1
ATOM 778 O O . ALA A 1 95 ? -28.372 -32.465 1.090 1.00 28.78 95 ALA A O 1
ATOM 779 N N . GLU A 1 96 ? -28.388 -31.687 3.237 1.00 28.81 96 GLU A N 1
ATOM 780 C CA . GLU A 1 96 ? -26.987 -31.243 3.470 1.00 28.81 96 GLU A CA 1
ATOM 781 C C . GLU A 1 96 ? -26.371 -30.284 2.429 1.00 28.81 96 GLU A C 1
ATOM 783 O O . GLU A 1 96 ? -26.362 -30.531 1.236 1.00 28.81 96 GLU A O 1
ATOM 788 N N . GLY A 1 97 ? -25.813 -29.125 2.762 1.00 30.95 97 GLY A N 1
ATOM 789 C CA . GLY A 1 97 ? -25.030 -28.745 3.929 1.00 30.95 97 GLY A CA 1
ATOM 790 C C . GLY A 1 97 ? -23.821 -27.954 3.403 1.00 30.95 97 GLY A C 1
ATOM 791 O O . GLY A 1 97 ? -23.262 -28.309 2.367 1.00 30.95 97 GLY A O 1
ATOM 792 N N . ARG A 1 98 ? -23.424 -26.902 4.132 1.00 34.31 98 ARG A N 1
ATOM 793 C CA . ARG A 1 98 ? -22.246 -26.033 3.917 1.00 34.31 98 ARG A CA 1
ATOM 794 C C . ARG A 1 98 ? -22.466 -24.807 3.019 1.00 34.31 98 ARG A C 1
ATOM 796 O O . ARG A 1 98 ? -22.189 -24.801 1.820 1.00 34.31 98 ARG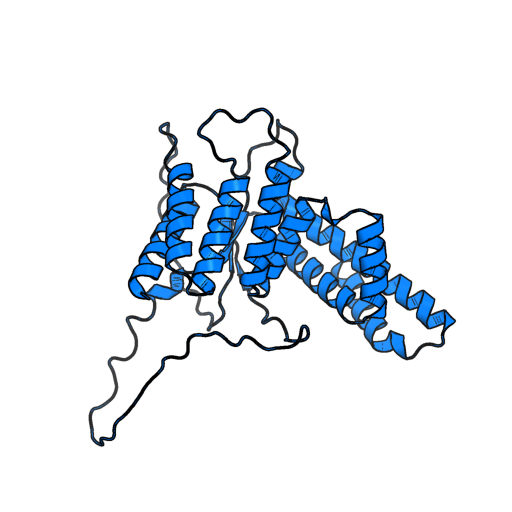 A O 1
ATOM 803 N N . GLU A 1 99 ? -22.885 -23.717 3.664 1.00 33.25 99 GLU A N 1
ATOM 804 C CA . GLU A 1 99 ? -22.573 -22.366 3.199 1.00 33.25 99 GLU A CA 1
ATOM 805 C C . GLU A 1 99 ? -21.061 -22.253 2.983 1.00 33.25 99 GLU A C 1
ATOM 807 O O . GLU A 1 99 ? -20.248 -22.628 3.831 1.00 33.25 99 GLU A O 1
ATOM 812 N N . LYS A 1 100 ? -20.682 -21.800 1.789 1.00 33.47 100 LYS A N 1
ATOM 813 C CA . LYS A 1 100 ? -19.288 -21.622 1.399 1.00 33.47 100 LYS A CA 1
ATOM 814 C C . LYS A 1 100 ? -18.732 -20.410 2.136 1.00 33.47 100 LYS A C 1
ATOM 816 O O . LYS A 1 100 ? -18.936 -19.275 1.711 1.00 33.47 100 LYS A O 1
ATOM 821 N N . THR A 1 101 ? -17.995 -20.668 3.208 1.00 38.22 101 THR A N 1
ATOM 822 C CA . THR A 1 101 ? -16.964 -19.754 3.691 1.00 38.22 101 THR A CA 1
ATOM 823 C C . THR A 1 101 ? -16.024 -19.450 2.522 1.00 38.22 101 THR A C 1
ATOM 825 O O . THR A 1 101 ? -15.534 -20.357 1.847 1.00 38.22 101 THR A O 1
ATOM 828 N N . MET A 1 102 ? -15.824 -18.166 2.213 1.00 45.28 102 MET A N 1
ATOM 829 C CA . MET A 1 102 ? -14.842 -17.744 1.213 1.00 45.28 102 MET A CA 1
ATOM 830 C C . MET A 1 102 ? -13.442 -17.947 1.792 1.00 45.28 102 MET A C 1
ATOM 832 O O . MET A 1 102 ? -12.839 -17.031 2.332 1.00 45.28 102 MET A O 1
ATOM 836 N N . SER A 1 103 ? -12.941 -19.170 1.692 1.00 46.38 103 SER A N 1
ATOM 837 C CA . SER A 1 103 ? -11.536 -19.490 1.890 1.00 46.38 103 SER A CA 1
ATOM 838 C C . SER A 1 103 ? -11.128 -20.418 0.755 1.00 46.38 103 SER A C 1
ATOM 840 O O . SER A 1 103 ? -11.573 -21.561 0.680 1.00 46.38 103 SER A O 1
ATOM 842 N N . SER A 1 104 ? -10.358 -19.868 -0.180 1.00 41.31 104 SER A N 1
ATOM 843 C CA . SER A 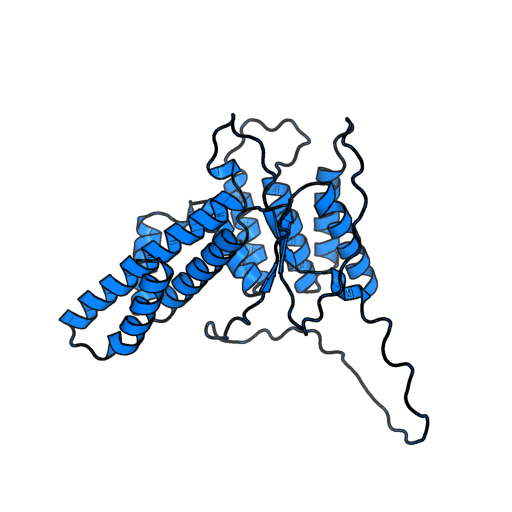1 104 ? -9.661 -20.612 -1.225 1.00 41.31 104 SER A CA 1
ATOM 844 C C . SER A 1 104 ? -8.183 -20.272 -1.061 1.00 41.31 104 SER A C 1
ATOM 846 O O . SER A 1 104 ? -7.686 -19.327 -1.667 1.00 41.31 104 SER A O 1
ATOM 848 N N . ASP A 1 105 ? -7.545 -20.976 -0.126 1.00 60.56 105 ASP A N 1
ATOM 849 C CA . ASP A 1 105 ? -6.093 -21.043 0.058 1.00 60.56 105 ASP A CA 1
ATOM 850 C C . ASP A 1 105 ? -5.576 -22.079 -0.956 1.00 60.56 105 ASP A C 1
ATOM 852 O O . ASP A 1 105 ? -5.738 -23.274 -0.735 1.00 60.56 105 ASP A O 1
ATOM 856 N N . ASP A 1 106 ? -5.109 -21.596 -2.107 1.00 55.56 106 ASP A N 1
ATOM 857 C CA . ASP A 1 106 ? -4.094 -22.176 -3.008 1.00 55.56 106 ASP A CA 1
ATOM 858 C C . ASP A 1 106 ? -4.272 -21.521 -4.378 1.00 55.56 106 ASP A C 1
ATOM 860 O O . ASP A 1 106 ? -5.005 -22.009 -5.228 1.00 55.56 106 ASP A O 1
ATOM 864 N N . GLU A 1 107 ? -3.632 -20.374 -4.586 1.00 41.69 107 GLU A N 1
ATOM 865 C CA . GLU A 1 107 ? -3.391 -19.860 -5.931 1.00 41.69 107 GLU A CA 1
ATOM 866 C C . GLU A 1 107 ? -2.023 -19.180 -5.948 1.00 41.69 107 GLU A C 1
ATOM 868 O O . GLU A 1 107 ? -1.642 -18.458 -5.019 1.00 41.69 107 GLU A O 1
ATOM 873 N N . ASP A 1 108 ? -1.296 -19.450 -7.027 1.00 34.66 108 ASP A N 1
ATOM 874 C CA . ASP A 1 108 ? -0.021 -18.866 -7.409 1.00 34.66 108 ASP A CA 1
ATOM 875 C C . ASP A 1 108 ? 0.096 -17.362 -7.082 1.00 34.66 108 ASP A C 1
ATOM 877 O O . ASP A 1 108 ? -0.892 -16.619 -7.139 1.00 34.66 108 ASP A O 1
ATOM 881 N N . PRO A 1 109 ? 1.323 -16.823 -6.915 1.00 38.56 109 PRO A N 1
ATOM 882 C CA . PRO A 1 109 ? 1.556 -15.373 -6.863 1.00 38.56 109 PRO A CA 1
ATOM 883 C C . PRO A 1 109 ? 1.087 -14.617 -8.131 1.00 38.56 109 PRO A C 1
ATOM 885 O O . PRO A 1 109 ? 1.200 -13.394 -8.190 1.00 38.56 109 PRO A O 1
ATOM 888 N N . SER A 1 110 ? 0.548 -15.324 -9.133 1.00 37.94 110 SER A N 1
ATOM 889 C CA . SER A 1 110 ? -0.008 -14.800 -10.384 1.00 37.94 110 SER A CA 1
ATOM 890 C C . SER A 1 110 ? -1.529 -14.556 -10.362 1.00 37.94 110 SER A C 1
ATOM 892 O O . SER A 1 110 ? -2.075 -14.013 -11.331 1.00 37.94 110 SER A O 1
ATOM 894 N N . GLY A 1 111 ? -2.226 -14.909 -9.273 1.00 37.78 111 GLY A N 1
ATOM 895 C CA . GLY A 1 111 ? -3.663 -14.685 -9.130 1.00 37.78 111 GLY A CA 1
ATOM 896 C C . GLY A 1 111 ? -3.996 -13.199 -9.264 1.00 37.78 111 GLY A C 1
ATOM 897 O O . GLY A 1 111 ? -3.670 -12.408 -8.382 1.00 37.78 111 GLY A O 1
ATOM 898 N N . LYS A 1 112 ? -4.629 -12.813 -10.384 1.00 44.88 112 LYS A N 1
ATOM 899 C CA . LYS A 1 112 ? -5.086 -11.446 -10.689 1.00 44.88 112 LYS A CA 1
ATOM 900 C C . LYS A 1 112 ? -5.787 -10.864 -9.465 1.00 44.88 112 LYS A C 1
ATOM 902 O O . LYS A 1 112 ? -6.967 -11.145 -9.249 1.00 44.88 112 LYS A O 1
ATOM 907 N N . ALA A 1 113 ? -5.063 -10.064 -8.681 1.00 50.34 113 ALA A N 1
ATOM 908 C CA . ALA A 1 113 ? -5.594 -9.408 -7.501 1.00 50.34 113 ALA A CA 1
ATOM 909 C C . ALA A 1 113 ? -6.852 -8.662 -7.941 1.00 50.34 113 ALA A C 1
ATOM 911 O O . ALA A 1 113 ? -6.798 -7.752 -8.774 1.00 50.34 113 ALA A O 1
ATOM 912 N N . ARG A 1 114 ? -8.010 -9.135 -7.472 1.00 56.84 114 ARG A N 1
ATOM 913 C CA . ARG A 1 114 ? -9.307 -8.550 -7.799 1.00 56.84 114 ARG A CA 1
ATOM 914 C C . ARG A 1 114 ? -9.182 -7.062 -7.500 1.00 56.84 114 ARG A C 1
ATOM 916 O O . ARG A 1 114 ? -8.851 -6.716 -6.375 1.00 56.84 114 ARG A O 1
ATOM 923 N N . SER A 1 115 ? -9.368 -6.197 -8.499 1.00 66.00 115 SER A N 1
ATOM 924 C CA . SER A 1 115 ? -9.221 -4.748 -8.324 1.00 66.00 115 SER A CA 1
ATOM 925 C C . SER A 1 115 ? -10.286 -4.261 -7.344 1.00 66.00 115 SER A C 1
ATOM 927 O O . SER A 1 115 ? -11.401 -3.931 -7.747 1.00 66.00 115 SER A O 1
ATOM 929 N N . ARG A 1 116 ? -9.964 -4.268 -6.050 1.00 84.62 116 ARG A N 1
ATOM 930 C CA . ARG A 1 116 ? -10.846 -3.778 -4.996 1.00 84.62 116 ARG A CA 1
ATOM 931 C C . ARG A 1 116 ? -10.905 -2.264 -5.085 1.00 84.62 116 ARG A C 1
ATOM 933 O O . ARG A 1 116 ? -9.938 -1.621 -5.504 1.00 84.62 116 ARG A O 1
ATOM 940 N N . HIS A 1 117 ? -12.057 -1.697 -4.768 1.00 86.06 117 HIS A N 1
ATOM 941 C CA . HIS A 1 117 ? -12.219 -0.256 -4.788 1.00 86.06 117 HIS A CA 1
ATOM 942 C C . HIS A 1 117 ? -11.884 0.301 -3.405 1.00 86.06 117 HIS A C 1
ATOM 944 O O . HIS A 1 117 ? -12.341 -0.239 -2.401 1.00 86.06 117 HIS A O 1
ATOM 950 N N . ILE A 1 118 ? -11.065 1.353 -3.355 1.00 91.88 118 ILE A N 1
ATOM 951 C CA . ILE A 1 118 ? -10.819 2.116 -2.130 1.00 91.88 118 ILE A CA 1
ATOM 952 C C . ILE A 1 118 ? -11.664 3.380 -2.218 1.00 91.88 118 ILE A C 1
ATOM 954 O O . ILE A 1 118 ? -11.515 4.161 -3.159 1.00 91.88 118 ILE A O 1
ATOM 958 N N . THR A 1 119 ? -12.528 3.587 -1.231 1.00 90.81 119 THR A N 1
ATOM 959 C CA . THR A 1 119 ? -13.318 4.813 -1.096 1.00 90.81 119 THR A CA 1
ATOM 960 C C . THR A 1 119 ? -12.766 5.692 0.019 1.00 90.81 119 THR A C 1
ATOM 962 O O . THR A 1 119 ? -12.235 5.205 1.018 1.00 90.81 119 THR A O 1
ATOM 965 N N . VAL A 1 120 ? -12.883 7.006 -0.160 1.00 89.38 120 VAL A N 1
ATOM 966 C CA . VAL A 1 120 ? -12.472 8.006 0.831 1.00 89.38 120 VAL A CA 1
ATOM 967 C C . VAL A 1 120 ? -13.538 9.084 0.888 1.00 89.38 120 VAL A C 1
ATOM 969 O O . VAL A 1 120 ? -14.049 9.520 -0.147 1.00 89.38 120 VAL A O 1
ATOM 972 N N . ASN A 1 121 ? -13.880 9.523 2.091 1.00 86.69 121 ASN A N 1
ATOM 973 C CA . ASN A 1 121 ? -14.747 10.674 2.270 1.00 86.69 121 ASN A CA 1
ATOM 974 C C . ASN A 1 121 ? -13.971 11.960 1.943 1.00 86.69 121 ASN A C 1
ATOM 976 O O . ASN A 1 121 ? -12.906 12.215 2.501 1.00 86.69 121 ASN A O 1
ATOM 980 N N . LYS A 1 122 ? -14.517 12.794 1.052 1.00 84.12 122 LYS A N 1
ATOM 981 C CA . LYS A 1 122 ? -13.880 14.052 0.629 1.00 84.12 122 LYS A CA 1
ATOM 982 C C . LYS A 1 122 ? -13.690 15.050 1.773 1.00 84.12 122 LYS A C 1
ATOM 984 O O . LYS A 1 122 ? -12.778 15.864 1.694 1.00 84.12 122 LYS A O 1
ATOM 989 N N . ALA A 1 123 ? -14.534 14.991 2.806 1.00 85.62 123 ALA A N 1
ATOM 990 C CA . ALA A 1 123 ? -14.382 15.830 3.993 1.00 85.62 123 ALA A CA 1
ATOM 991 C C . ALA A 1 123 ? -13.143 15.445 4.819 1.00 85.62 123 ALA A C 1
ATOM 993 O O . ALA A 1 123 ? -12.524 16.313 5.424 1.00 85.62 123 ALA A O 1
ATOM 994 N N . ASP A 1 124 ? -12.771 14.162 4.795 1.00 84.31 124 ASP A N 1
ATOM 995 C CA . ASP A 1 124 ? -11.627 13.632 5.539 1.00 84.31 124 ASP A CA 1
ATOM 996 C C . ASP A 1 124 ? -10.316 13.769 4.743 1.00 84.31 124 ASP A C 1
ATOM 998 O O . ASP A 1 124 ? -9.237 13.808 5.330 1.00 84.31 124 ASP A O 1
ATOM 1002 N N . LEU A 1 125 ? -10.392 13.865 3.405 1.00 86.94 125 LEU A N 1
ATOM 1003 C CA . LEU A 1 125 ? -9.229 14.028 2.529 1.00 86.94 125 LEU A CA 1
ATOM 1004 C C . LEU A 1 125 ? -9.559 14.823 1.252 1.00 86.94 125 LEU A C 1
ATOM 1006 O O . LEU A 1 125 ? -10.106 14.290 0.277 1.00 86.94 125 LEU A O 1
ATOM 1010 N N . ALA A 1 126 ? -9.168 16.100 1.232 1.00 87.81 126 ALA A N 1
ATOM 1011 C CA . ALA A 1 126 ? -9.464 17.022 0.132 1.00 87.81 126 ALA A CA 1
ATOM 1012 C C . ALA A 1 126 ? -8.843 16.583 -1.210 1.00 87.81 126 ALA A C 1
ATOM 1014 O O . ALA A 1 126 ? -9.508 16.612 -2.244 1.00 87.81 126 ALA A O 1
ATOM 1015 N N . ASN A 1 127 ? -7.598 16.102 -1.194 1.00 91.06 127 ASN A N 1
ATOM 1016 C CA . ASN A 1 127 ? -6.867 15.594 -2.362 1.00 91.06 127 ASN A CA 1
ATOM 1017 C C . ASN A 1 127 ? -7.047 14.076 -2.572 1.00 91.06 127 ASN A C 1
ATOM 1019 O O . ASN A 1 127 ? -6.170 13.402 -3.113 1.00 91.06 127 ASN A O 1
ATOM 1023 N N . SER A 1 128 ? -8.193 13.521 -2.163 1.00 92.12 128 SER A N 1
ATOM 1024 C CA . SER A 1 128 ? -8.483 12.078 -2.231 1.00 92.12 128 SER A CA 1
ATOM 1025 C C . SER A 1 128 ? -8.233 11.445 -3.603 1.00 92.12 128 SER A C 1
ATOM 1027 O O . SER A 1 128 ? -7.710 10.337 -3.666 1.00 92.12 128 SER A O 1
ATOM 1029 N N . ILE A 1 129 ? -8.544 12.141 -4.701 1.00 92.94 129 ILE A N 1
ATOM 1030 C CA . ILE A 1 129 ? -8.312 11.637 -6.066 1.00 92.94 129 ILE A CA 1
ATOM 1031 C C . ILE A 1 129 ? -6.818 11.380 -6.310 1.00 92.94 129 ILE A C 1
ATOM 1033 O O . ILE A 1 129 ? -6.450 10.296 -6.757 1.00 92.94 129 ILE A O 1
ATOM 1037 N N . GLU A 1 130 ? -5.960 12.338 -5.959 1.00 94.19 130 GLU A N 1
ATOM 1038 C CA . GLU A 1 130 ? -4.507 12.243 -6.153 1.00 94.19 130 GLU A CA 1
ATOM 1039 C C . GLU A 1 130 ? -3.883 11.159 -5.268 1.00 94.19 130 GLU A C 1
ATOM 1041 O O . GLU A 1 130 ? -2.963 10.454 -5.685 1.00 94.19 130 GLU A O 1
ATOM 1046 N N . VAL A 1 131 ? -4.388 11.001 -4.042 1.00 95.00 131 VAL A N 1
ATOM 1047 C CA . VAL A 1 131 ? -3.908 9.981 -3.099 1.00 95.00 131 VAL A CA 1
ATOM 1048 C C . VAL A 1 131 ? -4.281 8.578 -3.575 1.00 95.00 131 VAL A C 1
ATOM 1050 O O . VAL A 1 131 ? -3.441 7.676 -3.547 1.00 95.00 131 VAL A O 1
ATOM 1053 N N . LEU A 1 132 ? -5.504 8.392 -4.078 1.00 94.88 132 LEU A N 1
ATOM 1054 C CA . LEU A 1 132 ? -5.936 7.124 -4.668 1.00 94.88 132 LEU A CA 1
ATOM 1055 C C . LEU A 1 132 ? -5.190 6.807 -5.970 1.00 94.88 132 LEU A C 1
ATOM 1057 O O . LEU A 1 132 ? -4.832 5.651 -6.209 1.00 94.88 132 LEU A O 1
ATOM 1061 N N . GLU A 1 133 ? -4.916 7.816 -6.799 1.00 95.31 133 GLU A N 1
ATOM 1062 C CA . GLU A 1 133 ? -4.081 7.656 -7.990 1.00 95.31 133 GLU A CA 1
ATOM 1063 C C . GLU A 1 133 ? -2.645 7.266 -7.617 1.00 95.31 133 GLU A C 1
ATOM 1065 O O . GLU A 1 133 ? -2.093 6.333 -8.200 1.00 95.31 133 GLU A O 1
ATOM 1070 N N . SER A 1 134 ? -2.078 7.899 -6.586 1.00 97.56 134 SER A N 1
ATOM 1071 C CA . SER A 1 134 ? -0.756 7.559 -6.050 1.00 97.56 134 SER A CA 1
ATOM 1072 C C . SER A 1 134 ? -0.711 6.100 -5.582 1.00 97.56 134 SER A C 1
ATOM 1074 O O . SER A 1 134 ? 0.169 5.341 -5.990 1.00 97.56 134 SER A O 1
ATOM 1076 N N . PHE A 1 135 ? -1.703 5.647 -4.807 1.00 97.38 135 PHE A N 1
ATOM 1077 C CA . PHE A 1 135 ? -1.790 4.240 -4.402 1.00 97.38 135 PHE A CA 1
ATOM 1078 C C . PHE A 1 135 ? -1.836 3.297 -5.613 1.00 97.38 135 PHE A C 1
ATOM 1080 O O . PHE A 1 135 ? -1.087 2.318 -5.682 1.00 97.38 135 PHE A O 1
ATOM 1087 N N . LYS A 1 136 ? -2.682 3.614 -6.602 1.00 96.12 136 LYS A N 1
ATOM 1088 C CA . LYS A 1 136 ? -2.835 2.820 -7.826 1.00 96.12 136 LYS A CA 1
ATOM 1089 C C . LYS A 1 136 ? -1.524 2.724 -8.609 1.00 96.12 136 LYS A C 1
ATOM 1091 O O . LYS A 1 136 ? -1.131 1.619 -8.980 1.00 96.12 136 LYS A O 1
ATOM 1096 N N . LEU A 1 137 ? -0.851 3.849 -8.851 1.00 97.69 137 LEU A N 1
ATOM 1097 C CA . LEU A 1 137 ? 0.411 3.890 -9.594 1.00 97.69 137 LEU A CA 1
ATOM 1098 C C . LEU A 1 137 ? 1.518 3.129 -8.865 1.00 97.69 137 LEU A C 1
ATOM 1100 O O . LEU A 1 137 ? 2.263 2.386 -9.505 1.00 97.69 137 LEU A O 1
ATOM 1104 N N . ALA A 1 138 ? 1.607 3.262 -7.540 1.00 98.31 138 ALA A N 1
ATOM 1105 C CA . ALA A 1 138 ? 2.571 2.517 -6.739 1.00 98.31 138 ALA A CA 1
ATOM 1106 C C . ALA A 1 138 ? 2.317 1.002 -6.815 1.00 98.31 138 ALA A C 1
ATOM 1108 O O . ALA A 1 138 ? 3.234 0.248 -7.137 1.00 98.31 138 ALA A O 1
ATOM 1109 N N . ARG A 1 139 ? 1.068 0.557 -6.625 1.00 96.75 139 ARG A N 1
ATOM 1110 C CA . ARG A 1 139 ? 0.685 -0.860 -6.747 1.00 96.75 139 ARG A CA 1
ATOM 1111 C C . ARG A 1 139 ? 1.023 -1.425 -8.127 1.00 96.75 139 ARG A C 1
ATOM 1113 O O . ARG A 1 139 ? 1.646 -2.473 -8.231 1.00 96.75 139 ARG A O 1
ATOM 1120 N N . GLU A 1 140 ? 0.638 -0.728 -9.192 1.00 96.62 140 GLU A N 1
ATOM 1121 C CA . GLU A 1 140 ? 0.901 -1.186 -10.560 1.00 96.62 140 GLU A CA 1
ATOM 1122 C C . GLU A 1 140 ? 2.397 -1.205 -10.906 1.00 96.62 140 GLU A C 1
ATOM 1124 O O . GLU A 1 140 ? 2.832 -2.031 -11.708 1.00 96.62 140 GLU A O 1
ATOM 1129 N N . SER A 1 141 ? 3.182 -0.301 -10.316 1.00 98.19 141 SER A N 1
ATOM 1130 C CA . SER A 1 141 ? 4.641 -0.291 -10.460 1.00 98.19 141 SER A CA 1
ATOM 1131 C C . SER A 1 141 ? 5.276 -1.469 -9.726 1.00 98.19 141 SER A C 1
ATOM 1133 O O . SER A 1 141 ? 6.158 -2.120 -10.276 1.00 98.19 141 SER A O 1
ATOM 1135 N N . TRP A 1 142 ? 4.795 -1.781 -8.518 1.00 97.19 142 TRP A N 1
ATOM 1136 C CA . TRP A 1 142 ? 5.205 -2.970 -7.773 1.00 97.19 142 TRP A CA 1
ATOM 1137 C C . TRP A 1 142 ? 4.911 -4.247 -8.566 1.00 97.19 142 TRP A C 1
ATOM 1139 O O . TRP A 1 142 ? 5.811 -5.048 -8.791 1.00 97.19 142 TRP A O 1
ATOM 1149 N N . GLU A 1 143 ? 3.689 -4.405 -9.079 1.00 95.62 143 GLU A N 1
ATOM 1150 C CA . GLU A 1 143 ? 3.313 -5.559 -9.910 1.00 95.62 143 GLU A CA 1
ATOM 1151 C C . GLU A 1 143 ? 4.218 -5.713 -11.138 1.00 95.62 143 GLU A C 1
ATOM 1153 O O . GLU A 1 143 ? 4.615 -6.827 -11.470 1.00 95.62 143 GLU A O 1
ATOM 1158 N N . LEU A 1 144 ? 4.596 -4.608 -11.790 1.00 96.62 144 LEU A N 1
ATOM 1159 C CA . LEU A 1 144 ? 5.526 -4.651 -12.917 1.00 96.62 144 LEU A CA 1
ATOM 1160 C C . LEU A 1 144 ? 6.939 -5.077 -12.487 1.00 96.62 144 LEU A C 1
ATOM 1162 O O . LEU A 1 144 ? 7.548 -5.899 -13.170 1.00 96.62 144 LEU A O 1
ATOM 1166 N N . LEU A 1 145 ? 7.456 -4.560 -11.369 1.00 97.25 145 LEU A N 1
ATOM 1167 C CA . LEU A 1 145 ? 8.793 -4.907 -10.864 1.00 97.25 145 LEU A CA 1
ATOM 1168 C C . LEU A 1 145 ? 8.920 -6.395 -10.514 1.00 97.25 145 LEU A C 1
ATOM 1170 O O . LEU A 1 145 ? 9.974 -6.971 -10.755 1.00 97.25 145 LEU A O 1
ATOM 1174 N N . TYR A 1 146 ? 7.847 -7.022 -10.029 1.00 95.06 146 TYR A N 1
ATOM 1175 C CA . TYR A 1 146 ? 7.809 -8.456 -9.711 1.00 95.06 146 TYR A CA 1
ATOM 1176 C C . TYR A 1 146 ? 7.254 -9.335 -10.844 1.00 95.06 146 TYR A C 1
ATOM 1178 O O . TYR A 1 146 ? 7.099 -10.540 -10.669 1.00 95.06 146 TYR A O 1
ATOM 1186 N N . SER A 1 147 ? 6.948 -8.762 -12.014 1.00 94.31 147 SER A N 1
ATOM 1187 C CA . SER A 1 147 ? 6.340 -9.516 -13.125 1.00 94.31 147 SER A CA 1
ATOM 1188 C C . SER A 1 147 ? 7.305 -10.467 -13.837 1.00 94.31 147 SER A C 1
ATOM 1190 O O . SER A 1 147 ? 6.868 -11.451 -14.429 1.00 94.31 147 SER A O 1
ATOM 1192 N N . LEU A 1 148 ? 8.608 -10.176 -13.792 1.00 92.81 148 LEU A N 1
ATOM 1193 C CA . LEU A 1 148 ? 9.669 -10.986 -14.385 1.00 92.81 148 LEU A CA 1
ATOM 1194 C C . LEU A 1 148 ? 10.776 -11.195 -13.354 1.00 92.81 148 LEU A C 1
ATOM 1196 O O . LEU A 1 148 ? 11.212 -10.242 -12.710 1.00 92.81 148 LEU A O 1
ATOM 1200 N N . GLU A 1 149 ? 11.309 -12.413 -13.276 1.00 93.31 149 GLU A N 1
ATOM 1201 C CA . GLU A 1 149 ? 12.373 -12.777 -12.328 1.00 93.31 149 GLU A CA 1
ATOM 1202 C C . GLU A 1 149 ? 13.619 -11.878 -12.461 1.00 93.31 149 GLU A C 1
ATOM 1204 O O . GLU A 1 149 ? 14.281 -11.546 -11.479 1.00 93.31 149 GLU A O 1
ATOM 1209 N N . SER A 1 150 ? 13.944 -11.444 -13.682 1.00 91.56 150 SER A N 1
ATOM 1210 C CA . SER A 1 150 ? 15.090 -10.568 -13.944 1.00 91.56 150 SER A CA 1
ATOM 1211 C C . SER A 1 150 ? 14.900 -9.139 -13.423 1.00 91.56 150 SER A C 1
ATOM 1213 O O . SER A 1 150 ? 15.892 -8.495 -13.071 1.00 91.56 150 SER A O 1
ATOM 1215 N N . LEU A 1 151 ? 13.654 -8.651 -13.373 1.00 95.44 151 LEU A N 1
ATOM 1216 C CA . LEU A 1 151 ? 13.300 -7.350 -12.804 1.00 95.44 151 LEU A CA 1
ATOM 1217 C C . LEU A 1 151 ? 13.269 -7.430 -11.278 1.00 95.44 151 LEU A C 1
ATOM 1219 O O . LEU A 1 151 ? 13.882 -6.584 -10.629 1.00 95.44 151 LEU A O 1
ATOM 1223 N N . ASP A 1 152 ? 12.650 -8.481 -10.731 1.00 96.06 152 ASP A N 1
ATOM 1224 C CA . ASP A 1 152 ? 12.592 -8.743 -9.290 1.00 96.06 152 ASP A CA 1
ATOM 1225 C C . ASP A 1 152 ? 14.003 -8.807 -8.698 1.00 96.06 152 ASP A C 1
ATOM 1227 O O . ASP A 1 152 ? 14.343 -8.025 -7.813 1.00 96.06 152 ASP A O 1
ATOM 1231 N N . LYS A 1 153 ? 14.885 -9.649 -9.254 1.00 96.06 153 LYS A N 1
ATOM 1232 C CA . LYS A 1 153 ? 16.265 -9.790 -8.758 1.00 96.06 153 LYS A CA 1
ATOM 1233 C C . LYS A 1 153 ? 17.015 -8.459 -8.690 1.00 96.06 153 LYS A C 1
ATOM 1235 O O . LYS A 1 153 ? 17.746 -8.216 -7.730 1.00 96.06 153 LYS A O 1
ATOM 1240 N N . GLU A 1 154 ? 16.861 -7.605 -9.701 1.00 95.94 154 GLU A N 1
ATOM 1241 C CA . GLU A 1 154 ? 17.519 -6.296 -9.728 1.00 95.94 154 GLU A CA 1
ATOM 1242 C C . GLU A 1 154 ? 16.882 -5.328 -8.723 1.00 95.94 154 GLU A C 1
ATOM 1244 O O . GLU A 1 154 ? 17.592 -4.673 -7.962 1.00 95.94 154 GLU A O 1
ATOM 1249 N N . PHE A 1 155 ? 15.549 -5.277 -8.669 1.00 97.56 155 PHE A N 1
ATOM 1250 C CA . PHE A 1 155 ? 14.818 -4.446 -7.718 1.00 97.56 155 PHE A CA 1
ATOM 1251 C C . PHE A 1 155 ? 15.143 -4.823 -6.270 1.00 97.56 155 PHE A C 1
ATOM 1253 O O . PHE A 1 155 ? 15.534 -3.965 -5.477 1.00 97.56 155 PHE A O 1
ATOM 1260 N N . THR A 1 156 ? 15.063 -6.113 -5.947 1.00 97.31 156 THR A N 1
ATOM 1261 C CA . THR A 1 156 ? 15.391 -6.676 -4.638 1.00 97.31 156 THR A CA 1
ATOM 1262 C C . THR A 1 156 ? 16.837 -6.361 -4.251 1.00 97.31 156 THR A C 1
ATOM 1264 O O . THR A 1 156 ? 17.078 -5.911 -3.129 1.00 97.31 156 THR A O 1
ATOM 1267 N N . ARG A 1 157 ? 17.804 -6.478 -5.177 1.00 97.69 157 ARG A N 1
ATOM 1268 C CA . ARG A 1 157 ? 19.200 -6.072 -4.927 1.00 97.69 157 ARG A CA 1
ATOM 1269 C C . ARG A 1 157 ? 19.301 -4.603 -4.506 1.00 97.69 157 ARG A C 1
ATOM 1271 O O . ARG A 1 157 ? 20.007 -4.294 -3.545 1.00 97.69 157 ARG A O 1
ATOM 1278 N N . ILE A 1 158 ? 18.611 -3.699 -5.200 1.00 97.06 158 ILE A N 1
ATOM 1279 C CA . ILE A 1 158 ? 18.660 -2.265 -4.882 1.00 97.06 158 ILE A CA 1
ATOM 1280 C C . ILE A 1 158 ? 17.974 -1.986 -3.538 1.00 97.06 158 ILE A C 1
ATOM 1282 O O . ILE A 1 158 ? 18.540 -1.289 -2.698 1.00 97.06 158 ILE A O 1
ATOM 1286 N N . CYS A 1 159 ? 16.803 -2.578 -3.294 1.00 97.38 159 CYS A N 1
ATOM 1287 C CA . CYS A 1 159 ? 16.076 -2.459 -2.029 1.00 97.38 159 CYS A CA 1
ATOM 1288 C C . CYS A 1 159 ? 16.905 -2.919 -0.821 1.00 97.38 159 CYS A C 1
ATOM 1290 O O . CYS A 1 159 ? 16.865 -2.265 0.225 1.00 97.38 159 CYS A O 1
ATOM 1292 N N . LEU A 1 160 ? 17.677 -4.002 -0.974 1.00 96.94 160 LEU A N 1
ATOM 1293 C CA . LEU A 1 160 ? 18.627 -4.481 0.034 1.00 96.94 160 LEU A CA 1
ATOM 1294 C C . LEU A 1 160 ? 19.786 -3.497 0.225 1.00 96.94 160 LEU A C 1
ATOM 1296 O O . LEU A 1 160 ? 20.113 -3.142 1.356 1.00 96.94 160 LEU A O 1
ATOM 1300 N N . SER A 1 161 ? 20.376 -3.003 -0.868 1.00 97.62 161 SER A N 1
ATOM 1301 C CA . SER A 1 161 ? 21.467 -2.021 -0.807 1.00 97.62 161 SER A CA 1
ATOM 1302 C C . SER A 1 161 ? 21.054 -0.723 -0.108 1.00 97.62 161 SER A C 1
ATOM 1304 O O . SER A 1 161 ? 21.887 -0.089 0.537 1.00 97.62 161 SER A O 1
ATOM 1306 N N . TRP A 1 162 ? 19.793 -0.315 -0.246 1.00 97.25 162 TRP A N 1
ATOM 1307 C CA . TRP A 1 162 ? 19.241 0.888 0.382 1.00 97.25 162 TRP A CA 1
ATOM 1308 C C . TRP A 1 162 ? 18.648 0.637 1.773 1.00 97.25 162 TRP A C 1
ATOM 1310 O O . TRP A 1 162 ? 18.218 1.592 2.419 1.00 97.25 162 TRP A O 1
ATOM 1320 N N . LYS A 1 163 ? 18.627 -0.619 2.245 1.00 95.94 163 LYS A N 1
ATOM 1321 C CA . LYS A 1 163 ? 18.026 -1.024 3.530 1.00 95.94 163 LYS A CA 1
ATOM 1322 C C . LYS A 1 163 ? 16.586 -0.536 3.683 1.00 95.94 163 LYS A C 1
ATOM 1324 O O . LYS A 1 163 ? 16.176 -0.009 4.720 1.00 95.94 163 LYS A O 1
ATOM 1329 N N . THR A 1 164 ? 15.818 -0.673 2.606 1.00 95.19 164 THR A N 1
ATOM 1330 C CA . THR A 1 164 ? 14.423 -0.204 2.541 1.00 95.19 164 THR A CA 1
ATOM 1331 C C . THR A 1 164 ? 13.503 -0.900 3.549 1.00 95.19 164 THR A C 1
ATOM 1333 O O . THR A 1 164 ? 12.448 -0.374 3.892 1.00 95.19 164 THR A O 1
ATOM 1336 N N . ASP A 1 165 ? 13.918 -2.048 4.085 1.00 89.94 165 ASP A N 1
ATOM 1337 C CA . ASP A 1 165 ? 13.249 -2.790 5.153 1.00 89.94 165 ASP A CA 1
ATOM 1338 C C . ASP A 1 165 ? 13.128 -1.995 6.463 1.00 89.94 165 ASP A C 1
ATOM 1340 O O . ASP A 1 165 ? 12.187 -2.232 7.226 1.00 89.94 165 ASP A O 1
ATOM 1344 N N . THR A 1 166 ? 14.029 -1.029 6.674 1.00 90.19 166 THR A N 1
ATOM 1345 C CA . THR A 1 166 ? 14.047 -0.108 7.824 1.00 90.19 166 THR A CA 1
ATOM 1346 C C . THR A 1 166 ? 13.129 1.105 7.647 1.00 90.19 166 THR A C 1
ATOM 1348 O O . THR A 1 166 ? 12.891 1.857 8.592 1.00 90.19 166 THR A O 1
ATOM 1351 N N . TRP A 1 167 ? 12.593 1.328 6.443 1.00 93.31 167 TRP A N 1
ATOM 1352 C CA . TRP A 1 167 ? 11.773 2.499 6.151 1.00 93.31 167 TRP A CA 1
ATOM 1353 C C . TRP A 1 167 ? 10.332 2.270 6.606 1.00 93.31 167 TRP A C 1
ATOM 1355 O O . TRP A 1 167 ? 9.537 1.625 5.918 1.00 93.31 167 TRP A O 1
ATOM 1365 N N . LEU A 1 168 ? 9.970 2.851 7.752 1.00 91.94 168 LEU A N 1
ATOM 1366 C CA . LEU A 1 168 ? 8.632 2.716 8.337 1.00 91.94 168 LEU A CA 1
ATOM 1367 C C . LEU A 1 168 ? 7.510 3.103 7.359 1.00 91.94 168 LEU A C 1
ATOM 1369 O O . LEU A 1 168 ? 6.518 2.387 7.240 1.00 91.94 168 LEU A O 1
ATOM 1373 N N . TRP A 1 169 ? 7.677 4.196 6.608 1.00 94.38 169 TRP A N 1
ATOM 1374 C CA . TRP A 1 169 ? 6.681 4.625 5.623 1.00 94.38 169 TRP A CA 1
ATOM 1375 C C . TRP A 1 169 ? 6.468 3.584 4.518 1.00 94.38 169 TRP A C 1
ATOM 1377 O O . TRP A 1 169 ? 5.335 3.328 4.116 1.00 94.38 169 TRP A O 1
ATOM 1387 N N . LEU A 1 170 ? 7.539 2.936 4.051 1.00 96.25 170 LEU A N 1
ATOM 1388 C CA . LEU A 1 170 ? 7.433 1.910 3.020 1.00 96.25 170 LEU A CA 1
ATOM 1389 C C . LEU A 1 170 ? 6.728 0.674 3.580 1.00 96.25 170 LEU A C 1
ATOM 1391 O O . LEU A 1 170 ? 5.866 0.107 2.914 1.00 96.25 170 LEU A O 1
ATOM 1395 N N . ARG A 1 171 ? 7.026 0.294 4.829 1.00 94.56 171 ARG A N 1
ATOM 1396 C CA . ARG A 1 171 ? 6.327 -0.792 5.533 1.00 94.56 171 ARG A CA 1
ATOM 1397 C C . ARG A 1 171 ? 4.826 -0.527 5.671 1.00 94.56 171 ARG A C 1
ATOM 1399 O O . ARG A 1 171 ? 4.044 -1.454 5.469 1.00 94.56 171 ARG A O 1
ATOM 1406 N N . ILE A 1 172 ? 4.415 0.713 5.948 1.00 95.00 172 ILE A N 1
ATOM 1407 C CA . ILE A 1 172 ? 2.994 1.101 5.981 1.00 95.00 172 ILE A CA 1
ATOM 1408 C C . ILE A 1 172 ? 2.349 0.905 4.609 1.00 95.00 172 ILE A C 1
ATOM 1410 O O . ILE A 1 172 ? 1.323 0.233 4.515 1.00 95.00 172 ILE A O 1
ATOM 1414 N N . PHE A 1 173 ? 2.972 1.417 3.540 1.00 97.44 173 PHE A N 1
ATOM 1415 C CA . PHE A 1 173 ? 2.462 1.234 2.178 1.00 97.44 173 PHE A CA 1
ATOM 1416 C C . PHE A 1 173 ? 2.312 -0.250 1.817 1.00 97.44 173 PHE A C 1
ATOM 1418 O O . PHE A 1 173 ? 1.261 -0.670 1.337 1.00 97.44 173 PHE A O 1
ATOM 1425 N N . LEU A 1 174 ? 3.351 -1.054 2.063 1.00 96.75 174 LEU A N 1
ATOM 1426 C CA . LEU A 1 174 ? 3.334 -2.482 1.747 1.00 96.75 174 LEU A CA 1
ATOM 1427 C C . LEU A 1 174 ? 2.265 -3.223 2.554 1.00 96.75 174 LEU A C 1
ATOM 1429 O O . LEU A 1 174 ? 1.596 -4.094 2.009 1.00 96.75 174 LEU A O 1
ATOM 1433 N N . THR A 1 175 ? 2.054 -2.849 3.816 1.00 96.50 175 THR A N 1
ATOM 1434 C CA . THR A 1 175 ? 0.987 -3.421 4.647 1.00 96.50 175 THR A CA 1
ATOM 1435 C C . THR A 1 175 ? -0.391 -3.096 4.073 1.00 96.50 175 THR A C 1
ATOM 1437 O O . THR A 1 175 ? -1.183 -4.010 3.861 1.00 96.50 175 THR A O 1
ATOM 1440 N N . ASP A 1 176 ? -0.658 -1.832 3.734 1.00 96.62 176 ASP A N 1
ATOM 1441 C CA . ASP A 1 176 ? -1.913 -1.422 3.091 1.00 96.62 176 ASP A CA 1
ATOM 1442 C C . ASP A 1 176 ? -2.108 -2.112 1.728 1.00 96.62 176 ASP A C 1
ATOM 1444 O O . ASP A 1 176 ? -3.228 -2.469 1.370 1.00 96.62 176 ASP A O 1
ATOM 1448 N N . MET A 1 177 ? -1.032 -2.358 0.975 1.00 96.06 177 MET A N 1
ATOM 1449 C CA . MET A 1 177 ? -1.076 -3.093 -0.291 1.00 96.06 177 MET A CA 1
ATOM 1450 C C . MET A 1 177 ? -1.400 -4.584 -0.095 1.00 96.06 177 MET A C 1
ATOM 1452 O O . MET A 1 177 ? -2.206 -5.135 -0.843 1.00 96.06 177 MET A O 1
ATOM 1456 N N . ILE A 1 178 ? -0.822 -5.239 0.915 1.00 95.25 178 ILE A N 1
ATOM 1457 C CA . ILE A 1 178 ? -1.130 -6.636 1.262 1.00 95.25 178 ILE A CA 1
ATOM 1458 C C . ILE A 1 178 ? -2.576 -6.750 1.753 1.00 95.25 178 ILE A C 1
ATOM 1460 O O . ILE A 1 178 ? -3.298 -7.655 1.320 1.00 95.25 178 ILE A O 1
ATOM 1464 N N . ILE A 1 179 ? -3.016 -5.799 2.593 1.00 94.88 179 ILE A N 1
ATOM 1465 C CA . ILE A 1 179 ? -4.421 -5.663 2.981 1.00 94.88 179 ILE A CA 1
ATOM 1466 C C . ILE A 1 179 ? -5.235 -5.545 1.712 1.00 94.88 179 ILE A C 1
ATOM 1468 O O . ILE A 1 179 ? -6.063 -6.415 1.521 1.00 94.88 179 ILE A O 1
ATOM 1472 N N . TYR A 1 180 ? -4.942 -4.596 0.810 1.00 94.06 180 TYR A N 1
ATOM 1473 C CA . TYR A 1 180 ? -5.606 -4.392 -0.484 1.00 94.06 180 TYR A CA 1
ATOM 1474 C C . TYR A 1 180 ? -5.693 -5.644 -1.358 1.00 94.06 180 TYR A C 1
ATOM 1476 O O . TYR A 1 180 ? -6.713 -5.840 -2.013 1.00 94.06 180 TYR A O 1
ATOM 1484 N N . GLN A 1 181 ? -4.712 -6.534 -1.321 1.00 91.88 181 GLN A N 1
ATOM 1485 C CA . GLN A 1 181 ? -4.751 -7.799 -2.058 1.00 91.88 181 GLN A CA 1
ATOM 1486 C C . GLN A 1 181 ? -5.628 -8.878 -1.397 1.00 91.88 181 GLN A C 1
ATOM 1488 O O . GLN A 1 181 ? -5.881 -9.906 -2.016 1.00 91.88 181 GLN A O 1
ATOM 1493 N N . GLY A 1 182 ? -6.104 -8.657 -0.168 1.00 91.38 182 GLY A N 1
ATOM 1494 C CA . GLY A 1 182 ? -6.867 -9.637 0.611 1.00 91.38 182 GLY A CA 1
ATOM 1495 C C . GLY A 1 182 ? -5.984 -10.708 1.259 1.00 91.38 182 GLY A C 1
ATOM 1496 O O . GLY A 1 182 ? -6.478 -11.747 1.684 1.00 91.38 182 GLY A O 1
ATOM 1497 N N . GLN A 1 183 ? -4.667 -10.487 1.335 1.00 93.00 183 GLN A N 1
ATOM 1498 C CA . GLN A 1 183 ? -3.709 -11.447 1.889 1.00 93.00 183 GLN A CA 1
ATOM 1499 C C . GLN A 1 183 ? -3.575 -11.262 3.412 1.00 93.00 183 GLN A C 1
ATOM 1501 O O . GLN A 1 183 ? -2.506 -10.934 3.928 1.00 93.00 183 GLN A O 1
ATOM 1506 N N . TYR A 1 184 ? -4.673 -11.459 4.149 1.00 94.00 184 TYR A N 1
ATOM 1507 C CA . TYR A 1 184 ? -4.787 -11.066 5.564 1.00 94.00 184 TYR A CA 1
ATOM 1508 C C . TYR A 1 184 ? -3.777 -11.750 6.498 1.00 94.00 184 TYR A C 1
ATOM 1510 O O . TYR A 1 184 ? -3.236 -11.093 7.383 1.00 94.00 184 TYR A O 1
ATOM 1518 N N . LYS A 1 185 ? -3.429 -13.025 6.266 1.00 95.62 185 LYS A N 1
ATOM 1519 C CA . LYS A 1 185 ? -2.379 -13.718 7.042 1.00 95.62 185 LYS A CA 1
ATOM 1520 C C . LYS A 1 185 ? -1.026 -12.998 6.935 1.00 95.62 185 LYS A C 1
ATOM 1522 O O . LYS A 1 185 ? -0.365 -12.760 7.943 1.00 95.62 185 LYS A O 1
ATOM 1527 N N . LYS A 1 186 ? -0.638 -12.584 5.721 1.00 96.31 186 LYS A N 1
ATOM 1528 C CA . LYS A 1 186 ? 0.597 -11.813 5.492 1.00 96.31 186 LYS A CA 1
ATOM 1529 C C . LYS A 1 186 ? 0.494 -10.399 6.062 1.00 96.31 186 LYS A C 1
ATOM 1531 O O . LYS A 1 186 ? 1.485 -9.882 6.574 1.00 96.31 186 LYS A O 1
ATOM 1536 N N . ALA A 1 187 ? -0.691 -9.787 5.999 1.00 96.12 187 ALA A N 1
ATOM 1537 C CA . ALA A 1 187 ? -0.930 -8.472 6.587 1.00 96.12 187 ALA A CA 1
ATOM 1538 C C . ALA A 1 187 ? -0.709 -8.502 8.105 1.00 96.12 187 ALA A C 1
ATOM 1540 O O . ALA A 1 187 ? -0.008 -7.637 8.621 1.00 96.12 187 ALA A O 1
ATOM 1541 N N . ILE A 1 188 ? -1.207 -9.532 8.800 1.00 96.06 188 ILE A N 1
ATOM 1542 C CA . ILE A 1 188 ? -0.992 -9.736 10.242 1.00 96.06 188 ILE A CA 1
ATOM 1543 C C . ILE A 1 188 ? 0.504 -9.834 10.568 1.00 96.06 188 ILE A C 1
ATOM 1545 O O . ILE A 1 188 ? 0.992 -9.109 11.434 1.00 96.06 188 ILE A O 1
ATOM 1549 N N . SER A 1 189 ? 1.267 -10.658 9.839 1.00 95.69 189 SER A N 1
ATOM 1550 C CA . SER A 1 189 ? 2.724 -10.742 10.031 1.00 95.69 189 SER A CA 1
ATOM 1551 C C . SER A 1 189 ? 3.424 -9.395 9.798 1.00 95.69 189 SER A C 1
ATOM 1553 O O . SER A 1 189 ? 4.309 -9.018 10.567 1.00 95.69 189 SER A O 1
ATOM 1555 N N . SER A 1 190 ? 3.006 -8.645 8.771 1.00 94.12 190 SER A N 1
ATOM 1556 C CA . SER A 1 190 ? 3.538 -7.309 8.470 1.00 94.12 190 SER A CA 1
ATOM 1557 C C . SER A 1 190 ? 3.226 -6.297 9.579 1.00 94.12 190 SER A C 1
ATOM 1559 O O . SER A 1 190 ? 4.106 -5.539 9.984 1.00 94.12 190 SER A O 1
ATOM 1561 N N . LEU A 1 191 ? 2.006 -6.319 10.124 1.00 94.06 191 LEU A N 1
ATOM 1562 C CA . LEU A 1 191 ? 1.565 -5.449 11.220 1.00 94.06 191 LEU A CA 1
ATOM 1563 C C . LEU A 1 191 ? 2.339 -5.722 12.516 1.00 94.06 191 LEU A C 1
ATOM 1565 O O . LEU A 1 191 ? 2.754 -4.780 13.190 1.00 94.06 191 LEU A O 1
ATOM 1569 N N . HIS A 1 192 ? 2.610 -6.989 12.841 1.00 92.38 192 HIS A N 1
ATOM 1570 C CA . HIS A 1 192 ? 3.460 -7.332 13.986 1.00 92.38 192 HIS A CA 1
ATOM 1571 C C . HIS A 1 192 ? 4.900 -6.834 13.818 1.00 92.38 192 HIS A C 1
ATOM 1573 O O . HIS A 1 192 ? 5.493 -6.325 14.769 1.00 92.38 192 HIS A O 1
ATOM 1579 N N . HIS A 1 193 ? 5.457 -6.927 12.609 1.00 88.31 193 HIS A N 1
ATOM 1580 C CA . HIS A 1 193 ? 6.785 -6.385 12.329 1.00 88.31 193 HIS A CA 1
ATOM 1581 C C . HIS A 1 193 ? 6.817 -4.852 12.429 1.00 88.31 193 HIS A C 1
ATOM 1583 O O . HIS A 1 193 ? 7.757 -4.284 12.983 1.00 88.31 193 HIS A O 1
ATOM 1589 N N . LEU A 1 194 ? 5.767 -4.182 11.950 1.00 87.00 194 LEU A N 1
ATOM 1590 C CA . LEU A 1 194 ? 5.609 -2.733 12.048 1.00 87.00 194 LEU A CA 1
ATOM 1591 C C . LEU A 1 194 ? 5.579 -2.268 13.512 1.00 87.00 194 LEU A C 1
ATOM 1593 O O . LEU A 1 194 ? 6.266 -1.307 13.855 1.00 87.00 194 LEU A O 1
ATOM 1597 N N . ALA A 1 195 ? 4.870 -2.988 14.386 1.00 83.94 195 ALA A N 1
ATOM 1598 C CA . ALA A 1 195 ? 4.851 -2.702 15.820 1.00 83.94 195 ALA A CA 1
ATOM 1599 C C . ALA A 1 195 ? 6.249 -2.812 16.461 1.00 83.94 195 ALA A C 1
ATOM 1601 O O . ALA A 1 195 ? 6.628 -1.965 17.270 1.00 83.94 195 ALA A O 1
ATOM 1602 N N . ALA A 1 196 ? 7.053 -3.802 16.056 1.00 80.19 196 ALA A N 1
ATOM 1603 C CA . ALA A 1 196 ? 8.424 -3.958 16.548 1.00 80.19 196 ALA A CA 1
ATOM 1604 C C . ALA A 1 196 ? 9.337 -2.781 16.151 1.00 80.19 196 ALA A C 1
ATOM 1606 O O . ALA A 1 196 ? 10.170 -2.358 16.949 1.00 80.19 196 ALA A O 1
ATOM 1607 N N . LEU A 1 197 ? 9.155 -2.223 14.948 1.00 73.25 197 LEU A N 1
ATOM 1608 C CA . LEU A 1 197 ? 9.903 -1.050 14.474 1.00 73.25 197 LEU A CA 1
ATOM 1609 C C . LEU A 1 197 ? 9.479 0.251 15.168 1.00 73.25 197 LEU A C 1
ATOM 1611 O O . LEU A 1 197 ? 10.282 1.168 15.307 1.00 73.25 197 LEU A O 1
ATOM 1615 N N . GLN A 1 198 ? 8.221 0.355 15.595 1.00 72.12 198 GLN A N 1
ATOM 1616 C CA . GLN A 1 198 ? 7.715 1.537 16.296 1.00 72.12 198 GLN A CA 1
ATOM 1617 C C . GLN A 1 198 ? 8.070 1.531 17.790 1.00 72.12 198 GLN A C 1
ATOM 1619 O O . GLN A 1 198 ? 8.290 2.594 18.370 1.00 72.12 198 GLN A O 1
ATOM 1624 N N . GLY A 1 199 ? 8.206 0.348 18.401 1.00 56.91 199 GLY A N 1
ATOM 1625 C CA . GLY A 1 199 ? 8.553 0.187 19.817 1.00 56.91 199 GLY A CA 1
ATOM 1626 C C . GLY A 1 199 ? 9.956 0.671 20.216 1.00 56.91 199 GLY A C 1
ATOM 1627 O O . GLY A 1 199 ? 10.214 0.845 21.404 1.00 56.91 199 GLY A O 1
ATOM 1628 N N . SER A 1 200 ? 10.860 0.932 19.264 1.00 42.25 200 SER A N 1
ATOM 1629 C CA . SER A 1 200 ? 12.222 1.422 19.541 1.00 42.25 200 SER A CA 1
ATOM 1630 C C . SER A 1 200 ? 12.362 2.951 19.588 1.00 42.25 200 SER A C 1
ATOM 1632 O O . SER A 1 200 ? 13.441 3.441 19.915 1.00 42.25 200 SER A O 1
ATOM 1634 N N . HIS A 1 201 ? 11.313 3.720 19.261 1.00 42.88 201 HIS A N 1
ATOM 1635 C CA . HIS A 1 201 ? 11.417 5.168 19.010 1.00 42.88 201 HIS A CA 1
ATOM 1636 C C . HIS A 1 201 ? 10.736 6.099 20.032 1.00 42.88 201 HIS A C 1
ATOM 1638 O O . HIS A 1 201 ? 10.670 7.301 19.782 1.00 42.88 201 HIS A O 1
ATOM 1644 N N . SER A 1 202 ? 10.300 5.629 21.206 1.00 34.91 202 SER A N 1
ATOM 1645 C CA . SER A 1 202 ? 9.732 6.525 22.233 1.00 34.91 202 SER A CA 1
ATOM 1646 C C . SER A 1 202 ? 10.388 6.383 23.615 1.00 34.91 202 SER A C 1
ATOM 1648 O O . SER A 1 202 ? 9.963 5.540 24.404 1.00 34.91 202 SER A O 1
ATOM 1650 N N . PRO A 1 203 ? 11.349 7.259 23.980 1.00 33.56 203 PRO A N 1
ATOM 1651 C CA . PRO A 1 203 ? 11.794 7.426 25.366 1.00 33.56 203 PRO A CA 1
ATOM 1652 C C . PRO A 1 203 ? 10.814 8.240 26.233 1.00 33.56 203 PRO A C 1
ATOM 1654 O O . PRO A 1 203 ? 11.074 8.444 27.413 1.00 33.56 203 PRO A O 1
ATOM 1657 N N . GLN A 1 204 ? 9.705 8.742 25.680 1.00 37.34 204 GLN A N 1
ATOM 1658 C CA . GLN A 1 204 ? 8.726 9.551 26.412 1.00 37.34 204 GLN A CA 1
ATOM 1659 C C . GLN A 1 204 ? 7.303 9.182 25.987 1.00 37.34 204 GLN A C 1
ATOM 1661 O O . GLN A 1 204 ? 6.706 9.825 25.131 1.00 37.34 204 GLN A O 1
ATOM 1666 N N . GLN A 1 205 ? 6.748 8.135 26.593 1.00 41.78 205 GLN A N 1
ATOM 1667 C CA . GLN A 1 205 ? 5.299 7.970 26.671 1.00 41.78 205 GLN A CA 1
ATOM 1668 C C . GLN A 1 205 ? 4.905 7.960 28.141 1.00 41.78 205 GLN A C 1
ATOM 1670 O O . GLN A 1 205 ? 5.317 7.098 28.915 1.00 41.78 205 GLN A O 1
ATOM 1675 N N . ILE A 1 206 ? 4.120 8.967 28.515 1.00 35.81 206 ILE A N 1
ATOM 1676 C CA . ILE A 1 206 ? 3.369 8.980 29.763 1.00 35.81 206 ILE A CA 1
ATOM 1677 C C . ILE A 1 206 ? 2.423 7.778 29.703 1.00 35.81 206 ILE A C 1
ATOM 1679 O O . ILE A 1 206 ? 1.680 7.589 28.739 1.00 35.81 206 ILE A O 1
ATOM 1683 N N . THR A 1 207 ? 2.505 6.938 30.727 1.00 33.34 207 THR A N 1
ATOM 1684 C CA . THR A 1 207 ? 1.695 5.738 30.933 1.00 33.34 207 THR A CA 1
ATOM 1685 C C . THR A 1 207 ? 0.211 6.007 30.654 1.00 33.34 207 THR A C 1
ATOM 1687 O O . THR A 1 207 ? -0.411 6.787 31.371 1.00 33.34 207 THR A O 1
ATOM 1690 N N . GLY A 1 208 ? -0.358 5.358 29.631 1.00 40.56 208 GLY A N 1
ATOM 1691 C CA . GLY A 1 208 ? -1.808 5.334 29.376 1.00 40.56 208 GLY A CA 1
ATOM 1692 C C . GLY A 1 208 ? -2.274 5.864 28.016 1.00 40.56 208 GLY A C 1
ATOM 1693 O O . GLY A 1 208 ? -3.411 5.597 27.641 1.00 40.56 208 GLY A O 1
ATOM 1694 N N . GLN A 1 209 ? -1.425 6.547 27.242 1.00 43.59 209 GLN A N 1
ATOM 1695 C CA . GLN A 1 209 ? -1.754 6.965 25.873 1.00 43.59 209 GLN A CA 1
ATOM 1696 C C . GLN A 1 209 ? -1.045 6.061 24.863 1.00 43.59 209 GLN A C 1
ATOM 1698 O O . GLN A 1 209 ? 0.139 6.231 24.586 1.00 43.59 209 GLN A O 1
ATOM 1703 N N . GLY A 1 210 ? -1.761 5.083 24.302 1.00 52.62 210 GLY A N 1
ATOM 1704 C CA . GLY A 1 210 ? -1.279 4.408 23.096 1.00 52.62 210 GLY A CA 1
ATOM 1705 C C . GLY A 1 210 ? -1.177 5.441 21.974 1.00 52.62 210 GLY A C 1
ATOM 1706 O O . GLY A 1 210 ? -2.137 6.180 21.753 1.00 52.62 210 GLY A O 1
ATOM 1707 N N . SER A 1 211 ? -0.033 5.535 21.288 1.00 67.00 211 SER A N 1
ATOM 1708 C CA . SER A 1 211 ? 0.102 6.504 20.194 1.00 67.00 211 SER A CA 1
ATOM 1709 C C . SER A 1 211 ? -0.902 6.192 19.072 1.00 67.00 211 SER A C 1
ATOM 1711 O O . SER A 1 211 ? -1.324 5.042 18.904 1.00 67.00 211 SER A O 1
ATOM 1713 N N . LEU A 1 212 ? -1.325 7.210 18.315 1.00 67.50 212 LEU A N 1
ATOM 1714 C CA . LEU A 1 212 ? -2.294 7.066 17.213 1.00 67.50 212 LEU A CA 1
ATOM 1715 C C . LEU A 1 212 ? -1.853 5.994 16.198 1.00 67.50 212 LEU A C 1
ATOM 1717 O O . LEU A 1 212 ? -2.678 5.317 15.584 1.00 67.50 212 LEU A O 1
ATOM 1721 N N . GLU A 1 213 ? -0.545 5.790 16.064 1.00 72.62 213 GLU A N 1
ATOM 1722 C CA . GLU A 1 213 ? 0.056 4.743 15.246 1.00 72.62 213 GLU A CA 1
ATOM 1723 C C . GLU A 1 213 ? -0.256 3.329 15.764 1.00 72.62 213 GLU A C 1
ATOM 1725 O O . GLU A 1 213 ? -0.565 2.440 14.968 1.00 72.62 213 GLU A O 1
ATOM 1730 N N . ASN A 1 214 ? -0.256 3.124 17.085 1.00 78.50 214 ASN A N 1
ATOM 1731 C CA . ASN A 1 214 ? -0.639 1.845 17.686 1.00 78.50 214 ASN A CA 1
ATOM 1732 C C . ASN A 1 214 ? -2.138 1.562 17.488 1.00 78.50 214 ASN A C 1
ATOM 1734 O O . ASN A 1 214 ? -2.532 0.432 17.198 1.00 78.50 214 ASN A O 1
ATOM 1738 N N . GLN A 1 215 ? -2.980 2.601 17.562 1.00 83.38 215 GLN A N 1
ATOM 1739 C CA . GLN A 1 215 ? -4.415 2.474 17.285 1.00 83.38 215 GLN A CA 1
ATOM 1740 C C . GLN A 1 215 ? -4.673 1.999 15.848 1.00 83.38 215 GLN A C 1
ATOM 1742 O O . GLN A 1 215 ? -5.485 1.095 15.639 1.00 83.38 215 GLN A O 1
ATOM 1747 N N . ARG A 1 216 ? -3.932 2.544 14.868 1.00 87.94 216 ARG A N 1
ATOM 1748 C CA . ARG A 1 216 ? -3.987 2.113 13.461 1.00 87.94 216 ARG A CA 1
ATOM 1749 C C . ARG A 1 216 ? -3.676 0.622 13.316 1.00 87.94 216 ARG A C 1
ATOM 1751 O O . ARG A 1 216 ? -4.439 -0.105 12.680 1.00 87.94 216 ARG A O 1
ATOM 1758 N N . ALA A 1 217 ? -2.566 0.168 13.896 1.00 90.19 217 ALA A N 1
ATOM 1759 C CA . ALA A 1 217 ? -2.149 -1.225 13.784 1.00 90.19 217 ALA A CA 1
ATOM 1760 C C . ALA A 1 217 ? -3.179 -2.180 14.411 1.00 90.19 217 ALA A C 1
ATOM 1762 O O . ALA A 1 217 ? -3.528 -3.191 13.802 1.00 90.19 217 ALA A O 1
ATOM 1763 N N . LEU A 1 218 ? -3.719 -1.835 15.585 1.00 90.56 218 LEU A N 1
ATOM 1764 C CA . LEU A 1 218 ? -4.724 -2.643 16.282 1.00 90.56 218 LEU A CA 1
ATOM 1765 C C . LEU A 1 218 ? -6.020 -2.805 15.480 1.00 90.56 218 LEU A C 1
ATOM 1767 O O . LEU A 1 218 ? -6.524 -3.924 15.368 1.00 90.56 218 LEU A O 1
ATOM 1771 N N . ILE A 1 219 ? -6.545 -1.731 14.877 1.00 92.56 219 ILE A N 1
ATOM 1772 C CA . ILE A 1 219 ? -7.772 -1.843 14.074 1.00 92.56 219 ILE A CA 1
ATOM 1773 C C . ILE A 1 219 ? -7.541 -2.624 12.769 1.00 92.56 219 ILE A C 1
ATOM 1775 O O . ILE A 1 219 ? -8.398 -3.408 12.352 1.00 92.56 219 ILE A O 1
ATOM 1779 N N . GLN A 1 220 ? -6.366 -2.487 12.144 1.00 94.50 220 GLN A N 1
ATOM 1780 C CA . GLN A 1 220 ? -6.004 -3.295 10.973 1.00 94.50 220 GLN A CA 1
ATOM 1781 C C . GLN A 1 220 ? -5.835 -4.779 11.341 1.00 94.50 220 GLN A C 1
ATOM 1783 O O . GLN A 1 220 ? -6.302 -5.642 10.601 1.00 94.50 220 GLN A O 1
ATOM 1788 N N . LEU A 1 221 ? -5.263 -5.098 12.509 1.00 94.88 221 LEU A N 1
ATOM 1789 C CA . LEU A 1 221 ? -5.204 -6.473 13.021 1.00 94.88 221 LEU A CA 1
ATOM 1790 C C . LEU A 1 221 ? -6.607 -7.048 13.251 1.00 94.88 221 LEU A C 1
ATOM 1792 O O . LEU A 1 221 ? -6.904 -8.139 12.768 1.00 94.88 221 LEU A O 1
ATOM 1796 N N . ALA A 1 222 ? -7.486 -6.307 13.933 1.00 94.31 222 ALA A N 1
ATOM 1797 C CA . ALA A 1 222 ? -8.855 -6.743 14.208 1.00 94.31 222 ALA A CA 1
ATOM 1798 C C . ALA A 1 222 ? -9.625 -7.084 12.920 1.00 94.31 222 ALA A C 1
ATOM 1800 O O . ALA A 1 222 ? -10.272 -8.130 12.833 1.00 94.31 222 ALA A O 1
ATOM 1801 N N . THR A 1 223 ? -9.518 -6.221 11.906 1.00 93.25 223 THR A N 1
ATOM 1802 C CA . THR A 1 223 ? -10.169 -6.420 10.602 1.00 93.25 223 THR A CA 1
ATOM 1803 C C . THR A 1 223 ? -9.566 -7.566 9.798 1.00 93.25 223 THR A C 1
ATOM 1805 O O . THR A 1 223 ? -10.315 -8.313 9.171 1.00 93.25 223 THR A O 1
ATOM 1808 N N . CYS A 1 224 ? -8.247 -7.771 9.860 1.00 94.81 224 CYS A N 1
ATOM 1809 C CA . CYS A 1 224 ? -7.607 -8.931 9.239 1.00 94.81 224 CYS A CA 1
ATOM 1810 C C . CYS A 1 224 ? -8.070 -10.246 9.885 1.00 94.81 224 CYS A C 1
ATOM 1812 O O . CYS A 1 224 ? -8.447 -11.165 9.163 1.00 94.81 224 CYS A O 1
ATOM 1814 N N . HIS A 1 225 ? -8.109 -10.324 11.221 1.00 94.56 225 HIS A N 1
ATOM 1815 C CA . HIS A 1 225 ? -8.652 -11.487 11.936 1.00 94.56 225 HIS A CA 1
ATOM 1816 C C . HIS A 1 225 ? -10.123 -11.730 11.580 1.00 94.56 225 HIS A C 1
ATOM 1818 O O . HIS A 1 225 ? -10.524 -12.864 11.324 1.00 94.56 225 HIS A O 1
ATOM 1824 N N . PHE A 1 226 ? -10.916 -10.659 11.465 1.00 92.75 226 PHE A N 1
ATOM 1825 C CA . PHE A 1 226 ? -12.330 -10.779 11.113 1.00 92.75 226 PHE A CA 1
ATOM 1826 C C . PHE A 1 226 ? -12.509 -11.380 9.718 1.00 92.75 226 PHE A C 1
ATOM 1828 O O . PHE A 1 226 ? -13.310 -12.293 9.530 1.00 92.75 226 PHE A O 1
ATOM 1835 N N . ALA A 1 227 ? -11.726 -10.904 8.747 1.00 90.38 227 ALA A N 1
ATOM 1836 C CA . ALA A 1 227 ? -11.756 -11.410 7.380 1.00 90.38 227 ALA A CA 1
ATOM 1837 C C . ALA A 1 227 ? -11.311 -12.883 7.270 1.00 90.38 227 ALA A C 1
ATOM 1839 O O . ALA A 1 227 ? -11.720 -13.572 6.338 1.00 90.38 227 ALA A O 1
ATOM 1840 N N . LEU A 1 228 ? -10.516 -13.374 8.228 1.00 90.69 228 LEU A N 1
ATOM 1841 C CA . LEU A 1 228 ? -10.119 -14.782 8.343 1.00 90.69 228 LEU A CA 1
ATOM 1842 C C . LEU A 1 228 ? -11.133 -15.653 9.109 1.00 90.69 228 LEU A C 1
ATOM 1844 O O . LEU A 1 228 ? -10.954 -16.867 9.172 1.00 90.69 228 LEU A O 1
ATOM 1848 N N . GLY A 1 229 ? -12.194 -15.067 9.676 1.00 89.38 229 GLY A N 1
ATOM 1849 C CA . GLY A 1 229 ? -13.155 -15.776 10.530 1.00 89.38 229 GLY A CA 1
ATOM 1850 C C . GLY A 1 229 ? -12.648 -16.037 11.955 1.00 89.38 229 GLY A C 1
ATOM 1851 O O . GLY A 1 229 ? -13.229 -16.827 12.695 1.00 89.38 229 GLY A O 1
ATOM 1852 N N . GLU A 1 230 ? -11.563 -15.379 12.361 1.00 93.19 230 GLU A N 1
ATOM 1853 C CA . GLU A 1 230 ? -10.925 -15.518 13.672 1.00 93.19 230 GLU A CA 1
ATOM 1854 C C . GLU A 1 230 ? -11.590 -14.574 14.692 1.00 93.19 230 GLU A C 1
ATOM 1856 O O . GLU A 1 230 ? -10.979 -13.649 15.230 1.00 93.19 230 GLU A O 1
ATOM 1861 N N . TYR A 1 231 ? -12.889 -14.781 14.940 1.00 92.69 231 TYR A N 1
ATOM 1862 C CA . TYR A 1 231 ? -13.735 -13.829 15.676 1.00 92.69 231 TYR A CA 1
ATOM 1863 C C . TYR A 1 231 ? -13.292 -13.587 17.118 1.00 92.69 231 TYR A C 1
ATOM 1865 O O . TYR A 1 231 ? -13.440 -12.478 17.630 1.00 92.69 231 TYR A O 1
ATOM 1873 N N . ARG A 1 232 ? -12.704 -14.595 17.773 1.00 93.94 232 ARG A N 1
ATOM 1874 C CA . ARG A 1 232 ? -12.134 -14.430 19.115 1.00 93.94 232 ARG A CA 1
ATOM 1875 C C . ARG A 1 232 ? -11.008 -13.396 19.100 1.00 93.94 232 ARG A C 1
ATOM 1877 O O . ARG A 1 232 ? -11.038 -12.457 19.889 1.00 93.94 232 ARG A O 1
ATOM 1884 N N . GLN A 1 233 ? -10.055 -13.547 18.184 1.00 94.44 233 GLN A N 1
ATOM 1885 C CA . GLN A 1 233 ? -8.927 -12.634 18.022 1.00 94.44 233 GLN A CA 1
ATOM 1886 C C . GLN A 1 233 ? -9.406 -11.246 17.589 1.00 94.44 233 GLN A C 1
ATOM 1888 O O . GLN A 1 233 ? -8.901 -10.243 18.090 1.00 94.44 233 GLN A O 1
ATOM 1893 N N . THR A 1 234 ? -10.423 -11.164 16.722 1.00 93.00 234 THR A N 1
ATOM 1894 C CA . THR A 1 234 ? -11.079 -9.891 16.394 1.00 93.00 234 THR A CA 1
ATOM 1895 C C . THR A 1 234 ? -11.590 -9.189 17.646 1.00 93.00 234 THR A C 1
ATOM 1897 O O . THR A 1 234 ? -11.249 -8.028 17.866 1.00 93.00 234 THR A O 1
ATOM 1900 N N . CYS A 1 235 ? -12.380 -9.878 18.475 1.00 93.25 235 CYS A N 1
ATOM 1901 C CA . CYS A 1 235 ? -12.936 -9.309 19.699 1.00 93.25 235 CYS A CA 1
ATOM 1902 C C . CYS A 1 235 ? -11.836 -8.873 20.672 1.00 93.25 235 CYS A C 1
ATOM 1904 O O . CYS A 1 235 ? -11.900 -7.756 21.176 1.00 93.25 235 CYS A O 1
ATOM 1906 N N . GLU A 1 236 ? -10.807 -9.700 20.885 1.00 93.81 236 GLU A N 1
ATOM 1907 C CA . GLU A 1 236 ? -9.648 -9.355 21.721 1.00 93.81 236 GLU A CA 1
ATOM 1908 C C . GLU A 1 236 ? -8.990 -8.046 21.244 1.00 93.81 236 GLU A C 1
ATOM 1910 O O . GLU A 1 236 ? -8.836 -7.113 22.029 1.00 93.81 236 GLU A O 1
ATOM 1915 N N . LYS A 1 237 ? -8.700 -7.909 19.940 1.00 93.81 237 LYS A N 1
ATOM 1916 C CA . LYS A 1 237 ? -8.073 -6.691 19.393 1.00 93.81 237 LYS A CA 1
ATOM 1917 C C . LYS A 1 237 ? -8.973 -5.462 19.427 1.00 93.81 237 LYS A C 1
ATOM 1919 O O . LYS A 1 237 ? -8.476 -4.356 19.638 1.00 93.81 237 LYS A O 1
ATOM 1924 N N . VAL A 1 238 ? -10.281 -5.628 19.234 1.00 91.62 238 VAL A N 1
ATOM 1925 C CA . VAL A 1 238 ? -11.229 -4.515 19.377 1.00 91.62 238 VAL A CA 1
ATOM 1926 C C . VAL A 1 238 ? -11.305 -4.049 20.829 1.00 91.62 238 VAL A C 1
ATOM 1928 O O . VAL A 1 238 ? -11.297 -2.844 21.067 1.00 91.62 238 VAL A O 1
ATOM 1931 N N . LEU A 1 239 ? -11.346 -4.969 21.794 1.00 90.06 239 LEU A N 1
ATOM 1932 C CA . LEU A 1 239 ? -11.364 -4.624 23.215 1.00 90.06 239 LEU A CA 1
ATOM 1933 C C . LEU A 1 239 ? -10.068 -3.918 23.633 1.00 90.06 239 LEU A C 1
ATOM 1935 O O . LEU A 1 239 ? -10.147 -2.866 24.269 1.00 90.06 239 LEU A O 1
ATOM 1939 N N . ASP A 1 240 ? -8.905 -4.418 23.194 1.00 88.38 240 ASP A N 1
ATOM 1940 C CA . ASP A 1 240 ? -7.609 -3.750 23.385 1.00 88.38 240 ASP A CA 1
ATOM 1941 C C . ASP A 1 240 ? -7.666 -2.303 22.863 1.00 88.38 240 ASP A C 1
ATOM 1943 O O . ASP A 1 240 ? -7.300 -1.358 23.561 1.00 88.38 240 ASP A O 1
ATOM 1947 N N . LEU A 1 241 ? -8.184 -2.107 21.646 1.00 85.94 241 LEU A N 1
ATOM 1948 C CA . LEU A 1 241 ? -8.317 -0.792 21.023 1.00 85.94 241 LEU A CA 1
ATOM 1949 C C . LEU A 1 241 ? -9.290 0.133 21.771 1.00 85.94 241 LEU A C 1
ATOM 1951 O O . LEU A 1 241 ? -9.000 1.316 21.950 1.00 85.94 241 LEU A O 1
ATOM 1955 N N . MET A 1 242 ? -10.432 -0.386 22.225 1.00 83.38 242 MET A N 1
ATOM 1956 C CA . MET A 1 242 ? -11.418 0.392 22.981 1.00 83.38 242 MET A CA 1
ATOM 1957 C C . MET A 1 242 ? -10.839 0.905 24.304 1.00 83.38 242 MET A C 1
ATOM 1959 O O . MET A 1 242 ? -11.122 2.046 24.670 1.00 83.38 242 MET A O 1
ATOM 1963 N N . CYS A 1 243 ? -9.970 0.137 24.971 1.00 79.06 243 CYS A N 1
ATOM 1964 C CA . CYS A 1 243 ? -9.252 0.596 26.165 1.00 79.06 243 CYS A CA 1
ATOM 1965 C C . CYS A 1 243 ? -8.397 1.848 25.898 1.00 79.06 243 CYS A C 1
ATOM 1967 O O . CYS A 1 243 ? -8.305 2.715 26.765 1.00 79.06 243 CYS A O 1
ATOM 1969 N N . TYR A 1 244 ? -7.813 1.981 24.701 1.00 70.31 244 TYR A N 1
ATOM 1970 C CA . TYR A 1 244 ? -7.036 3.167 24.317 1.00 70.31 244 TYR A CA 1
ATOM 1971 C C . TYR A 1 244 ? -7.903 4.354 23.886 1.00 70.31 244 TYR A C 1
ATOM 1973 O O . TYR A 1 244 ? -7.489 5.499 24.045 1.00 70.31 244 TYR A O 1
ATOM 1981 N N . ILE A 1 245 ? -9.082 4.097 23.316 1.00 69.00 245 ILE A N 1
ATOM 1982 C CA . ILE A 1 245 ? -9.954 5.139 22.761 1.00 69.00 245 ILE A CA 1
ATOM 1983 C C . ILE A 1 245 ? -10.877 5.767 23.826 1.00 69.00 245 ILE A C 1
ATOM 1985 O O . ILE A 1 245 ? -11.278 6.924 23.687 1.00 69.00 245 ILE A O 1
ATOM 1989 N N . LEU A 1 246 ? -11.205 5.038 24.899 1.00 58.88 246 LEU A N 1
ATOM 1990 C CA . LEU A 1 246 ? -12.110 5.487 25.969 1.00 58.88 246 LEU A CA 1
ATOM 1991 C C . LEU A 1 246 ? -11.512 6.545 26.925 1.00 58.88 246 LEU A C 1
ATOM 1993 O O . LEU A 1 246 ? -12.221 7.043 27.798 1.00 58.88 246 LEU A O 1
ATOM 1997 N N . LEU A 1 247 ? -10.249 6.942 26.749 1.00 48.12 247 LEU A N 1
ATOM 1998 C CA . LEU A 1 247 ? -9.615 8.061 27.458 1.00 48.12 247 LEU A CA 1
ATOM 1999 C C . LEU A 1 247 ? -9.226 9.120 26.407 1.00 48.12 247 LEU A C 1
ATOM 2001 O O . LEU A 1 247 ? -8.401 8.797 25.552 1.00 48.12 247 LEU A O 1
ATOM 2005 N N . PRO A 1 248 ? -9.803 10.348 26.402 1.00 46.25 248 PRO A N 1
ATOM 2006 C CA . PRO A 1 248 ? -9.976 11.219 27.572 1.00 46.25 248 PRO A CA 1
ATOM 2007 C C . PRO A 1 248 ? -11.364 11.887 27.746 1.00 46.25 248 PRO A C 1
ATOM 2009 O O . PRO A 1 248 ? -12.070 12.216 26.794 1.00 46.25 248 PRO A O 1
ATOM 2012 N N . ILE A 1 249 ? -11.689 12.202 29.005 1.00 45.41 249 ILE A N 1
ATOM 2013 C CA . ILE A 1 249 ? -12.621 13.275 29.388 1.00 45.41 249 ILE A CA 1
ATOM 2014 C C . ILE A 1 249 ? -11.894 14.606 29.139 1.00 45.41 249 ILE A C 1
ATOM 2016 O O . ILE A 1 249 ? -10.946 14.888 29.863 1.00 45.41 249 ILE A O 1
ATOM 2020 N N . GLN A 1 250 ? -12.298 15.383 28.124 1.00 34.84 250 GLN A N 1
ATOM 2021 C CA . GLN A 1 250 ? -12.474 16.851 28.161 1.00 34.84 250 GLN A CA 1
ATOM 2022 C C . GLN A 1 250 ? -12.799 17.433 26.765 1.00 34.84 250 GLN A C 1
ATOM 2024 O O . GLN A 1 250 ? -12.019 17.340 25.824 1.00 34.84 250 GLN A O 1
ATOM 2029 N N . GLU A 1 251 ? -13.986 18.046 26.726 1.00 35.06 251 GLU A N 1
ATOM 2030 C CA . GLU A 1 251 ? -14.441 19.227 25.972 1.00 35.06 251 GLU A CA 1
ATOM 2031 C C . GLU A 1 251 ? -14.582 19.241 24.432 1.00 35.06 251 GLU A C 1
ATOM 2033 O O . GLU A 1 251 ? -13.639 19.364 23.660 1.00 35.06 251 GLU A O 1
ATOM 2038 N N . GLY A 1 252 ? -15.855 19.331 24.015 1.00 39.88 252 GLY A N 1
ATOM 2039 C CA . GLY A 1 252 ? -16.358 20.581 23.429 1.00 39.88 252 GLY A CA 1
ATOM 2040 C C . GLY A 1 252 ? -16.200 20.768 21.919 1.00 39.88 252 GLY A C 1
ATOM 2041 O O . GLY A 1 252 ? -15.477 21.654 21.477 1.00 39.88 252 GLY A O 1
ATOM 2042 N N . GLY A 1 253 ? -16.959 20.027 21.106 1.00 29.20 253 GLY A N 1
ATOM 2043 C CA . GLY A 1 253 ? -17.038 20.257 19.658 1.00 29.20 253 GLY A CA 1
ATOM 2044 C C . GLY A 1 253 ? -18.453 20.068 19.118 1.00 29.20 253 GLY A C 1
ATOM 2045 O O . GLY A 1 253 ? -19.050 19.014 19.305 1.00 29.20 253 GLY A O 1
ATOM 2046 N N . LYS A 1 254 ? -18.991 21.108 18.469 1.00 31.45 254 LYS A N 1
ATOM 2047 C CA . LYS A 1 254 ? -20.378 21.221 17.985 1.00 31.45 254 LYS A CA 1
ATOM 2048 C C . LYS A 1 254 ? -20.849 19.991 17.195 1.00 31.45 254 LYS A C 1
ATOM 2050 O O . LYS A 1 254 ? -20.173 19.517 16.282 1.00 31.45 254 LYS A O 1
ATOM 2055 N N . ILE A 1 255 ? -22.059 19.540 17.523 1.00 30.67 255 ILE A N 1
ATOM 2056 C CA . ILE A 1 255 ? -22.813 18.512 16.802 1.00 30.67 255 ILE A CA 1
ATOM 2057 C C . ILE A 1 255 ? -23.149 19.075 15.417 1.00 30.67 255 ILE A C 1
ATOM 2059 O O . ILE A 1 255 ? -23.922 20.023 15.305 1.00 30.67 255 ILE A O 1
ATOM 2063 N N . GLN A 1 256 ? -22.540 18.521 14.370 1.00 32.50 256 GLN A N 1
ATOM 2064 C CA . GLN A 1 256 ? -22.980 18.745 12.997 1.00 32.50 256 GLN A CA 1
ATOM 2065 C C . GLN A 1 256 ? -23.883 17.577 12.603 1.00 32.50 256 GLN A C 1
ATOM 2067 O O . GLN A 1 256 ? -23.468 16.419 12.698 1.00 32.50 256 GLN A O 1
ATOM 2072 N N . GLU A 1 257 ? -25.120 17.922 12.245 1.00 29.78 257 GLU A N 1
ATOM 2073 C CA . GLU A 1 257 ? -26.200 17.018 11.857 1.00 29.78 257 GLU A CA 1
ATOM 2074 C C . GLU A 1 257 ? -25.790 16.021 10.772 1.00 29.78 257 GLU A C 1
ATOM 2076 O O . GLU A 1 257 ? -25.076 16.325 9.814 1.00 29.78 257 GLU A O 1
ATOM 2081 N N . GLU A 1 258 ? -26.296 14.810 10.960 1.00 30.56 258 GLU A N 1
ATOM 2082 C CA . GLU A 1 258 ? -26.178 13.656 10.088 1.00 30.56 258 GLU A CA 1
ATOM 2083 C C . GLU A 1 258 ? -26.856 13.942 8.735 1.00 30.56 258 GLU A C 1
ATOM 2085 O O . GLU A 1 258 ? -28.060 14.185 8.674 1.00 30.56 258 GLU A O 1
ATOM 2090 N N . GLN A 1 259 ? -26.100 13.914 7.630 1.00 30.23 259 GLN A N 1
ATOM 2091 C CA . GLN A 1 259 ? -26.706 13.925 6.296 1.00 30.23 259 GLN A CA 1
ATOM 2092 C C . GLN A 1 259 ? -27.090 12.508 5.842 1.00 30.23 259 GLN A C 1
ATOM 2094 O O . GLN A 1 259 ? -26.353 11.546 6.089 1.00 30.23 259 GLN A O 1
ATOM 2099 N N . PRO A 1 260 ? -28.225 12.360 5.134 1.00 33.75 260 PRO A N 1
ATOM 2100 C CA . PRO A 1 260 ? -28.760 11.064 4.755 1.00 33.75 260 PRO A CA 1
ATOM 2101 C C . PRO A 1 260 ? -27.871 10.374 3.713 1.00 33.75 260 PRO A C 1
ATOM 2103 O O . PRO A 1 260 ? -27.517 10.934 2.675 1.00 33.75 260 PRO A O 1
ATOM 2106 N N . LYS A 1 261 ? -27.543 9.106 3.984 1.00 36.41 261 LYS A N 1
ATOM 2107 C CA . LYS A 1 261 ? -26.780 8.226 3.091 1.00 36.41 261 LYS A CA 1
ATOM 2108 C C . LYS A 1 261 ? -27.541 8.007 1.779 1.00 36.41 261 LYS A C 1
ATOM 2110 O O . LYS A 1 261 ? -28.536 7.284 1.738 1.00 36.41 261 LYS A O 1
ATOM 2115 N N . VAL A 1 262 ? -27.032 8.572 0.686 1.00 31.66 262 VAL A N 1
ATOM 2116 C CA . VAL A 1 262 ? -27.454 8.200 -0.670 1.00 31.66 262 VAL A CA 1
ATOM 2117 C C . VAL A 1 262 ? -26.972 6.775 -0.944 1.00 31.66 262 VAL A C 1
ATOM 2119 O O . VAL A 1 262 ? -25.774 6.491 -0.929 1.00 31.66 262 VAL A O 1
ATOM 2122 N N . LYS A 1 263 ? -27.919 5.859 -1.176 1.00 29.72 263 LYS A N 1
ATOM 2123 C CA . LYS A 1 263 ? -27.641 4.459 -1.521 1.00 29.72 263 LYS A CA 1
ATOM 2124 C C . LYS A 1 263 ? -26.936 4.390 -2.879 1.00 29.72 263 LYS A C 1
ATOM 2126 O O . LYS A 1 263 ? -27.571 4.527 -3.923 1.00 29.72 263 LYS A O 1
ATOM 2131 N N . SER A 1 264 ? -25.631 4.144 -2.859 1.00 31.50 264 SER A N 1
ATOM 2132 C CA . SER A 1 264 ? -24.853 3.807 -4.049 1.00 31.50 264 SER A CA 1
ATOM 2133 C C . SER A 1 264 ? -25.067 2.331 -4.395 1.00 31.50 264 SER A C 1
ATOM 2135 O O . SER A 1 264 ? -24.767 1.444 -3.597 1.00 31.50 264 SER A O 1
ATOM 2137 N N . LYS A 1 265 ? -25.635 2.056 -5.574 1.00 34.94 265 LYS A N 1
ATOM 2138 C CA . LYS A 1 265 ? -25.805 0.696 -6.106 1.00 34.94 265 LYS A CA 1
ATOM 2139 C C . LYS A 1 265 ? -24.514 0.258 -6.804 1.00 34.94 265 LYS A C 1
ATOM 2141 O O . LYS A 1 265 ? -24.413 0.400 -8.019 1.00 34.94 265 LYS A O 1
ATOM 2146 N N . PHE A 1 266 ? -23.566 -0.323 -6.072 1.00 33.22 266 PHE A N 1
ATOM 2147 C CA . PHE A 1 266 ? -22.472 -1.098 -6.672 1.00 33.22 266 PHE A CA 1
ATOM 2148 C C . PHE A 1 266 ? -22.433 -2.529 -6.127 1.00 33.22 266 PHE A C 1
ATOM 2150 O O . PHE A 1 266 ? -22.768 -2.805 -4.980 1.00 33.22 266 PHE A O 1
ATOM 2157 N N . ARG A 1 267 ? -22.147 -3.465 -7.038 1.00 39.03 267 ARG A N 1
ATOM 2158 C CA . ARG A 1 267 ? -22.293 -4.915 -6.870 1.00 39.03 267 ARG A CA 1
ATOM 2159 C C . ARG A 1 267 ? -21.038 -5.529 -6.241 1.00 39.03 267 ARG A C 1
ATOM 2161 O O . ARG A 1 267 ? -19.951 -5.318 -6.761 1.00 39.03 267 ARG A O 1
ATOM 2168 N N . LYS A 1 268 ? -21.243 -6.389 -5.230 1.00 40.94 268 LYS A N 1
ATOM 2169 C CA . LYS A 1 268 ? -20.395 -7.523 -4.788 1.00 40.94 268 LYS A CA 1
ATOM 2170 C C . LYS A 1 268 ? -18.892 -7.393 -5.108 1.00 40.94 268 LYS A C 1
ATOM 2172 O O . LYS A 1 268 ? -18.353 -8.137 -5.926 1.00 40.94 268 LYS A O 1
ATOM 2177 N N . GLY A 1 269 ? -18.215 -6.506 -4.391 1.00 44.66 269 GLY A N 1
ATOM 2178 C CA . GLY A 1 269 ? -16.784 -6.540 -4.091 1.00 44.66 269 GLY A CA 1
ATOM 2179 C C . GLY A 1 269 ? -16.618 -6.109 -2.633 1.00 44.66 269 GLY A C 1
ATOM 2180 O O . GLY A 1 269 ? -17.430 -5.326 -2.151 1.00 44.66 269 GLY A O 1
ATOM 2181 N N . SER A 1 270 ? -15.656 -6.666 -1.897 1.00 60.31 270 SER A N 1
ATOM 2182 C CA . SER A 1 270 ? -15.298 -6.139 -0.575 1.00 60.31 270 SER A CA 1
ATOM 2183 C C . SER A 1 270 ? -14.666 -4.761 -0.795 1.00 60.31 270 SER A C 1
ATOM 2185 O O . SER A 1 270 ? -13.501 -4.674 -1.200 1.00 60.31 270 SER A O 1
ATOM 2187 N N . ASP A 1 271 ? -15.462 -3.705 -0.668 1.00 79.44 271 ASP A N 1
ATOM 2188 C CA . ASP A 1 271 ? -14.969 -2.343 -0.821 1.00 79.44 271 ASP A CA 1
ATOM 2189 C C . ASP A 1 271 ? -14.116 -1.990 0.399 1.00 79.44 271 ASP A C 1
ATOM 2191 O O . ASP A 1 271 ? -14.486 -2.255 1.543 1.00 79.44 271 ASP A O 1
ATOM 2195 N N . LEU A 1 272 ? -12.949 -1.408 0.144 1.00 90.44 272 LEU A N 1
ATOM 2196 C CA . LEU A 1 272 ? -12.080 -0.873 1.177 1.00 90.44 272 LEU A CA 1
ATOM 2197 C C . LEU A 1 272 ? -12.396 0.604 1.390 1.00 90.44 272 LEU A C 1
ATOM 2199 O O . LEU A 1 272 ? -12.829 1.319 0.478 1.00 90.44 272 LEU A O 1
ATOM 2203 N N . LYS A 1 273 ? -12.132 1.089 2.597 1.00 91.69 273 LYS A N 1
ATOM 2204 C CA . LYS A 1 273 ? -12.306 2.494 2.947 1.00 91.69 273 LYS A CA 1
ATOM 2205 C C . LYS A 1 273 ? -11.087 3.028 3.679 1.00 91.69 273 LYS A C 1
ATOM 2207 O O . LYS A 1 273 ? -10.561 2.352 4.557 1.00 91.69 273 LYS A O 1
ATOM 2212 N N . LEU A 1 274 ? -10.688 4.258 3.364 1.00 92.38 274 LEU A N 1
ATOM 2213 C CA . LEU A 1 274 ? -9.765 5.026 4.200 1.00 92.38 274 LEU A CA 1
ATOM 2214 C C . LEU A 1 274 ? -10.568 5.837 5.217 1.00 92.38 274 LEU A C 1
ATOM 2216 O O . LEU A 1 274 ? -11.351 6.705 4.832 1.00 92.38 274 LEU A O 1
ATOM 2220 N N . TRP A 1 275 ? -10.385 5.529 6.500 1.00 89.75 275 TRP A N 1
ATOM 2221 C CA . TRP A 1 275 ? -11.082 6.172 7.617 1.00 89.75 275 TRP A CA 1
ATOM 2222 C C . TRP A 1 275 ? -10.112 6.982 8.469 1.00 89.75 275 TRP A C 1
ATOM 2224 O O . TRP A 1 275 ? -9.015 6.499 8.733 1.00 89.75 275 TRP A O 1
ATOM 2234 N N . PRO A 1 276 ? -10.497 8.163 8.976 1.00 88.75 276 PRO A N 1
ATOM 2235 C CA . PRO A 1 276 ? -9.690 8.854 9.972 1.00 88.75 276 PRO A CA 1
ATOM 2236 C C . PRO A 1 276 ? -9.595 8.013 11.245 1.00 88.75 276 PRO A C 1
ATOM 2238 O O . PRO A 1 276 ? -10.605 7.590 11.806 1.00 88.75 276 PRO A O 1
ATOM 2241 N N . CYS A 1 277 ? -8.376 7.787 11.725 1.00 86.75 277 CYS A N 1
ATOM 2242 C CA . CYS A 1 277 ? -8.079 7.083 12.966 1.00 86.75 277 CYS A CA 1
ATOM 2243 C C . CYS A 1 277 ? -8.356 8.010 14.158 1.00 86.75 277 CYS A C 1
ATOM 2245 O O . CYS A 1 277 ? -7.454 8.497 14.833 1.00 86.75 277 CYS A O 1
ATOM 2247 N N . THR A 1 278 ? -9.636 8.313 14.359 1.00 84.69 278 THR A N 1
ATOM 2248 C CA . THR A 1 278 ? -10.156 9.133 15.455 1.00 84.69 278 THR A CA 1
ATOM 2249 C C . THR A 1 278 ? -11.183 8.331 16.233 1.00 84.69 278 THR A C 1
ATOM 2251 O O . THR A 1 278 ? -11.897 7.509 15.655 1.00 84.69 278 THR A O 1
ATOM 2254 N N . SER A 1 279 ? -11.341 8.618 17.523 1.00 81.81 279 SER A N 1
ATOM 2255 C CA . SER A 1 279 ? -12.352 7.974 18.369 1.00 81.81 279 SER A CA 1
ATOM 2256 C C . SER A 1 279 ? -13.751 8.042 17.748 1.00 81.81 279 SER A C 1
ATOM 2258 O O . SER A 1 279 ? -14.474 7.050 17.728 1.00 81.81 279 SER A O 1
ATOM 2260 N N . ARG A 1 280 ? -14.109 9.195 17.162 1.00 84.69 280 ARG A N 1
ATOM 2261 C CA . ARG A 1 280 ? -15.417 9.432 16.531 1.00 84.69 280 ARG A CA 1
ATOM 2262 C C . ARG A 1 280 ? -15.696 8.492 15.356 1.00 84.69 280 ARG A C 1
ATOM 2264 O O . ARG A 1 280 ? -16.839 8.086 15.174 1.00 84.69 280 ARG A O 1
ATOM 2271 N N . ALA A 1 281 ? -14.683 8.174 14.558 1.00 85.50 281 ALA A N 1
ATOM 2272 C CA . ALA A 1 281 ? -14.836 7.348 13.365 1.00 85.50 281 ALA A CA 1
ATOM 2273 C C . ALA A 1 281 ? -14.607 5.855 13.655 1.00 85.50 281 ALA A C 1
ATOM 2275 O O . ALA A 1 281 ? -15.330 5.006 13.136 1.00 85.50 281 ALA A O 1
ATOM 2276 N N . ILE A 1 282 ? -13.643 5.534 14.522 1.00 88.19 282 ILE A N 1
ATOM 2277 C CA . ILE A 1 282 ? -13.236 4.157 14.817 1.00 88.19 282 ILE A CA 1
ATOM 2278 C C . ILE A 1 282 ? -14.171 3.482 15.829 1.00 88.19 282 ILE A C 1
ATOM 2280 O O . ILE A 1 282 ? -14.473 2.306 15.655 1.00 88.19 282 ILE A O 1
ATOM 2284 N N . MET A 1 283 ? -14.713 4.190 16.832 1.00 87.38 283 MET A N 1
ATOM 2285 C CA . MET A 1 283 ? -15.619 3.564 17.815 1.00 87.38 283 MET A CA 1
ATOM 2286 C C . MET A 1 283 ? -16.877 2.952 17.185 1.00 87.38 283 MET A C 1
ATOM 2288 O O . MET A 1 283 ? -17.158 1.784 17.465 1.00 87.38 283 MET A O 1
ATOM 2292 N N . PRO A 1 284 ? -17.626 3.655 16.309 1.00 88.50 284 PRO A N 1
ATOM 2293 C CA . PRO A 1 284 ? -18.776 3.050 15.638 1.00 88.50 284 PRO A CA 1
ATOM 2294 C C . PRO A 1 284 ? -18.381 1.844 14.783 1.00 88.50 284 PRO A C 1
ATOM 2296 O O . PRO A 1 284 ? -19.108 0.854 14.731 1.00 88.50 284 PRO A O 1
ATOM 2299 N N . TYR A 1 285 ? -17.213 1.904 14.138 1.00 89.38 285 TYR A N 1
ATOM 2300 C CA . TYR A 1 285 ? -16.685 0.796 13.351 1.00 89.38 285 TYR A CA 1
ATOM 2301 C C . TYR A 1 285 ? -16.391 -0.433 14.226 1.00 89.38 285 TYR A C 1
ATOM 2303 O O . TYR A 1 285 ? -16.835 -1.532 13.903 1.00 89.38 285 TYR A O 1
ATOM 2311 N N . CYS A 1 286 ? -15.714 -0.247 15.363 1.00 90.38 286 CYS A N 1
ATOM 2312 C CA . CYS A 1 286 ? -15.443 -1.296 16.347 1.00 90.38 286 CYS A CA 1
ATOM 2313 C C . CYS A 1 286 ? -16.727 -1.962 16.853 1.00 90.38 286 CYS A C 1
ATOM 2315 O O . CYS A 1 286 ? -16.809 -3.188 16.895 1.00 90.38 286 CYS A O 1
ATOM 2317 N N . LEU A 1 287 ? -17.748 -1.166 17.186 1.00 89.38 287 LEU A N 1
ATOM 2318 C CA . LEU A 1 287 ? -19.049 -1.685 17.613 1.00 89.38 287 LEU A CA 1
ATOM 2319 C C . LEU A 1 287 ? -19.717 -2.511 16.508 1.00 89.38 287 LEU A C 1
ATOM 2321 O O . LEU A 1 287 ? -20.202 -3.609 16.776 1.00 89.38 287 LEU A O 1
ATOM 2325 N N . HIS A 1 288 ? -19.700 -2.032 15.260 1.00 88.94 288 HIS A N 1
ATOM 2326 C CA . HIS A 1 288 ? -20.218 -2.803 14.128 1.00 88.94 288 HIS A CA 1
ATOM 2327 C C . HIS A 1 288 ? -19.457 -4.110 13.909 1.00 88.94 288 HIS A C 1
ATOM 2329 O O . HIS A 1 288 ? -20.092 -5.106 13.565 1.00 88.94 288 HIS A O 1
ATOM 2335 N N . LEU A 1 289 ? -18.136 -4.114 14.112 1.00 89.62 289 LEU A N 1
ATOM 2336 C CA . LEU A 1 289 ? -17.295 -5.300 13.977 1.00 89.62 289 LEU A CA 1
ATOM 2337 C C . LEU A 1 289 ? -17.605 -6.335 15.068 1.00 89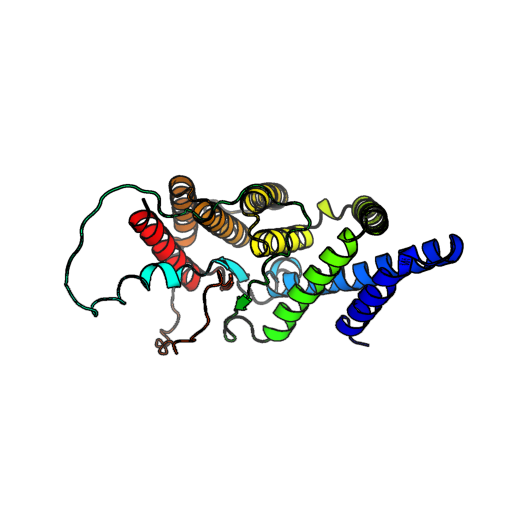.62 289 LEU A C 1
ATOM 2339 O O . LEU A 1 289 ? -17.786 -7.505 14.752 1.00 89.62 289 LEU A O 1
ATOM 2343 N N . LEU A 1 290 ? -17.759 -5.906 16.327 1.00 90.50 290 LEU A N 1
ATOM 2344 C CA . LEU A 1 290 ? -18.169 -6.783 17.434 1.00 90.50 290 LEU A CA 1
ATOM 2345 C C . LEU A 1 290 ? -19.558 -7.382 17.203 1.00 90.50 290 LEU A C 1
ATOM 2347 O O . LEU A 1 290 ? -19.748 -8.588 17.332 1.00 90.50 290 LEU A O 1
ATOM 2351 N N . LEU A 1 291 ? -20.529 -6.548 16.827 1.00 88.56 291 LEU A N 1
ATOM 2352 C CA . LEU A 1 291 ? -21.876 -7.009 16.494 1.00 88.56 291 LEU A CA 1
ATOM 2353 C C . LEU A 1 291 ? -21.860 -7.972 15.296 1.00 88.56 291 LEU A C 1
ATOM 2355 O O . LEU A 1 291 ? -22.595 -8.959 15.292 1.00 88.56 291 LEU A O 1
ATOM 2359 N N . ALA A 1 292 ? -20.990 -7.728 14.309 1.00 86.38 292 ALA A N 1
ATOM 2360 C CA . ALA A 1 292 ? -20.806 -8.635 13.188 1.00 86.38 292 ALA A CA 1
ATOM 2361 C C . ALA A 1 292 ? -20.255 -9.982 13.662 1.00 86.38 292 ALA A C 1
ATOM 2363 O O . ALA A 1 292 ? -20.820 -10.992 13.261 1.00 86.38 292 ALA A O 1
ATOM 2364 N N . CYS A 1 293 ? -19.253 -10.008 14.556 1.00 86.69 293 CYS A N 1
ATOM 2365 C CA . CYS A 1 293 ? -18.747 -11.238 15.180 1.00 86.69 293 CYS A CA 1
ATOM 2366 C C . CYS A 1 293 ? -19.868 -12.036 15.859 1.00 86.69 293 CYS A C 1
ATOM 2368 O O . CYS A 1 293 ? -19.971 -13.235 15.625 1.00 86.69 293 CYS A O 1
ATOM 2370 N N . PHE A 1 294 ? -20.737 -11.388 16.645 1.00 83.94 294 PHE A N 1
ATOM 2371 C CA . PHE A 1 294 ? -21.865 -12.067 17.300 1.00 83.94 294 PHE A CA 1
ATOM 2372 C C . PHE A 1 294 ? -22.899 -12.628 16.323 1.00 83.94 294 PHE A C 1
ATOM 2374 O O . PHE A 1 294 ? -23.537 -13.626 16.630 1.00 83.94 294 PHE A O 1
ATOM 2381 N N . LYS A 1 295 ? -23.092 -11.995 15.162 1.00 79.81 295 LYS A N 1
ATOM 2382 C CA . LYS A 1 295 ? -24.045 -12.470 14.149 1.00 79.81 295 LYS A CA 1
ATOM 2383 C C . LYS A 1 295 ? -23.548 -13.716 13.408 1.00 79.81 295 LYS A C 1
ATOM 2385 O O . LYS A 1 295 ? -24.366 -14.489 12.922 1.00 79.81 295 LYS A O 1
ATOM 2390 N N . VAL A 1 296 ? -22.233 -13.856 13.253 1.00 73.81 296 VAL A N 1
ATOM 2391 C CA . VAL A 1 296 ? -21.602 -14.916 12.444 1.00 73.81 296 VAL A CA 1
ATOM 2392 C C . VAL A 1 296 ? -20.986 -16.047 13.276 1.00 73.81 296 VAL A C 1
ATOM 2394 O O . VAL A 1 296 ? -20.538 -17.030 12.688 1.00 73.81 296 VAL A O 1
ATOM 2397 N N . SER A 1 297 ? -20.941 -15.898 14.606 1.00 58.59 297 SER A N 1
ATOM 2398 C CA . SER A 1 297 ? -20.537 -16.945 15.563 1.00 58.59 297 SER A CA 1
ATOM 2399 C C . SER A 1 297 ? -21.711 -17.854 15.904 1.00 58.59 297 SER A C 1
ATOM 2401 O O . SER A 1 297 ? -21.470 -19.070 16.057 1.00 58.59 297 SER A O 1
#

Foldseek 3Di:
DDLVVLLVVLVVLLVCLVVDDPVSSVVNLVSSLVSLVVLQVVLLLVLLCQQPVVVPDDPPDDDQFHWAKFWDLVCLPVPPDDDPDDDDDDDDDDDDDDDDDPDDPDDDVPPPQDQAAEDEDCVSPVVVVSSVVSLVSNLSSVCSCPVDPSSVVVNVVVCVVVVVVLVLSSLSSVLSVCVSSLVLVVSLVSLVVSVVSVVVPDPDDDPQADPLSNLSSLQSNLRSCVSVLVLVSNLVSLVVSCSNQVDDDDDDDDDDDDDDDDDDDDDDDRHMYTFRSHSVTVVVVSVSSNVSSVVVD

Organism: NCBI:txid89386

pLDDT: mean 76.65, std 23.51, range [28.78, 98.56]

Secondary structure (DSSP, 8-state):
--HHHHHHHHHHHHHTGGGS-HHHHHHHHHHHHHHHHHHHHHHHHHHHHHH-GGGTS-TTS--PPPEEEEE-GGGGGGGGSS---S---------------S------TTS----PPEEE-TTT-TTHHHHHHHHHHHHHHHHHHTSSHHHHHHHHHHHHHTTGGG-HHHHHHHHHHHHHHT-HHHHHHHHHHHHHHHTTS-S---TT---HHHHHHHHHHHHHHHHTT-HHHHHHHHHHHHHHHS---------PPPPP-------SS--EEEEE-SHHHHHHHHHHHHHHHHHH-